Protein AF-A0A935HAT7-F1 (afdb_monomer)

Structure (mmCIF, N/CA/C/O backbone):
data_AF-A0A935HAT7-F1
#
_entry.id   AF-A0A935HAT7-F1
#
loop_
_atom_site.group_PDB
_atom_site.id
_atom_site.type_symbol
_atom_site.label_atom_id
_atom_site.label_alt_id
_atom_site.label_comp_id
_atom_site.label_asym_id
_atom_site.label_entity_id
_atom_site.label_seq_id
_atom_site.pdbx_PDB_ins_code
_atom_site.Cartn_x
_atom_site.Cartn_y
_atom_site.Cartn_z
_atom_site.occupancy
_atom_site.B_iso_or_equiv
_atom_site.auth_seq_id
_atom_site.auth_comp_id
_atom_site.auth_asym_id
_atom_site.auth_atom_id
_atom_site.pdbx_PDB_model_num
ATOM 1 N N . MET A 1 1 ? 33.613 -23.030 -21.919 1.00 44.66 1 MET A N 1
ATOM 2 C CA . MET A 1 1 ? 32.331 -23.469 -21.336 1.00 44.66 1 MET A CA 1
ATOM 3 C C . MET A 1 1 ? 31.546 -22.217 -21.016 1.00 44.66 1 MET A C 1
ATOM 5 O O . MET A 1 1 ? 32.115 -21.339 -20.383 1.00 44.66 1 MET A O 1
ATOM 9 N N . ILE A 1 2 ? 30.327 -22.104 -21.542 1.00 52.00 2 ILE A N 1
ATOM 10 C CA . ILE A 1 2 ? 29.382 -21.047 -21.173 1.00 52.00 2 ILE A CA 1
ATOM 11 C C . ILE A 1 2 ? 28.591 -21.636 -20.015 1.00 52.00 2 ILE A C 1
ATOM 13 O O . ILE A 1 2 ? 27.792 -22.542 -20.232 1.00 52.00 2 ILE A O 1
ATOM 17 N N . ASN A 1 3 ? 28.900 -21.207 -18.798 1.00 61.84 3 ASN A N 1
ATOM 18 C CA . ASN A 1 3 ? 28.141 -21.607 -17.624 1.00 61.84 3 ASN A CA 1
ATOM 19 C C . ASN A 1 3 ? 27.370 -20.375 -17.167 1.00 61.84 3 ASN A C 1
ATOM 21 O O . ASN A 1 3 ? 27.975 -19.427 -16.666 1.00 61.84 3 ASN A O 1
ATOM 25 N N . ASP A 1 4 ? 26.057 -20.391 -17.371 1.00 74.31 4 ASP A N 1
ATOM 26 C CA . ASP A 1 4 ? 25.161 -19.451 -16.713 1.00 74.31 4 ASP A CA 1
ATOM 27 C C . ASP A 1 4 ? 24.874 -19.983 -15.309 1.00 74.31 4 ASP A C 1
ATOM 29 O O . ASP A 1 4 ? 24.503 -21.147 -15.133 1.00 74.31 4 ASP A O 1
ATOM 33 N N . TYR A 1 5 ? 25.075 -19.147 -14.296 1.00 80.19 5 TYR A N 1
ATOM 34 C CA . TYR A 1 5 ? 24.759 -19.496 -12.914 1.00 80.19 5 TYR A CA 1
ATOM 35 C C . TYR A 1 5 ? 24.261 -18.278 -12.140 1.00 80.19 5 TYR A C 1
ATOM 37 O O . TYR A 1 5 ? 24.497 -17.127 -12.518 1.00 80.19 5 TYR A O 1
ATOM 45 N N . PHE A 1 6 ? 23.566 -18.537 -11.033 1.00 83.88 6 PHE A N 1
ATOM 46 C CA . PHE A 1 6 ? 23.227 -17.496 -10.072 1.00 83.88 6 PHE A CA 1
ATOM 47 C C . PHE A 1 6 ? 24.356 -17.350 -9.058 1.00 83.88 6 PHE A C 1
ATOM 49 O O . PHE A 1 6 ? 24.659 -18.287 -8.324 1.00 83.88 6 PHE A O 1
ATOM 56 N N . GLU A 1 7 ? 24.968 -16.172 -9.011 1.00 81.56 7 GLU A N 1
ATOM 57 C CA . GLU A 1 7 ? 25.999 -15.837 -8.021 1.00 81.56 7 GLU A CA 1
ATOM 58 C C . GLU A 1 7 ? 25.390 -15.583 -6.636 1.00 81.56 7 GLU A C 1
ATOM 60 O O . GLU A 1 7 ? 26.028 -15.805 -5.609 1.00 81.56 7 GLU A O 1
ATOM 65 N N . GLY A 1 8 ? 24.122 -15.175 -6.597 1.00 80.56 8 GLY A N 1
ATOM 66 C CA . GLY A 1 8 ? 23.388 -15.001 -5.355 1.00 80.56 8 GLY A CA 1
ATOM 67 C C . GLY A 1 8 ? 21.891 -14.862 -5.579 1.00 80.56 8 GLY A C 1
ATOM 68 O O . GLY A 1 8 ? 21.442 -14.284 -6.574 1.00 80.56 8 GLY A O 1
ATOM 69 N N . LEU A 1 9 ? 21.132 -15.374 -4.612 1.00 81.25 9 LEU A N 1
ATOM 70 C CA . LEU A 1 9 ? 19.710 -15.107 -4.455 1.00 81.25 9 LEU A CA 1
ATOM 71 C C . LEU A 1 9 ? 19.547 -14.038 -3.377 1.00 81.25 9 LEU A C 1
ATOM 73 O O . LEU A 1 9 ? 20.056 -14.164 -2.265 1.00 81.25 9 LEU A O 1
ATOM 77 N N . GLY A 1 10 ? 18.877 -12.957 -3.745 1.00 76.94 10 GLY A N 1
ATOM 78 C CA . GLY A 1 10 ? 18.451 -11.910 -2.838 1.00 76.94 10 GLY A CA 1
ATOM 79 C C . GLY A 1 10 ? 17.077 -12.223 -2.263 1.00 76.94 10 GLY A C 1
ATOM 80 O O . GLY A 1 10 ? 16.710 -13.373 -2.024 1.00 76.94 10 GLY A O 1
ATOM 81 N N . ARG A 1 11 ? 16.289 -11.169 -2.047 1.00 75.06 11 ARG A N 1
ATOM 82 C CA . ARG A 1 11 ? 14.930 -11.317 -1.532 1.00 75.06 11 ARG A CA 1
ATOM 83 C C . ARG A 1 11 ? 14.086 -12.187 -2.461 1.00 75.06 11 ARG A C 1
ATOM 85 O O . ARG A 1 11 ? 14.192 -12.055 -3.678 1.00 75.06 11 ARG A O 1
ATOM 92 N N . ALA A 1 12 ? 13.226 -13.005 -1.867 1.00 79.19 12 ALA A N 1
ATOM 93 C CA . ALA A 1 12 ? 12.232 -13.802 -2.563 1.00 79.19 12 ALA A CA 1
ATOM 94 C C . ALA A 1 12 ? 10.823 -13.507 -2.035 1.00 79.19 12 ALA A C 1
ATOM 96 O O . ALA A 1 12 ? 10.661 -13.021 -0.915 1.00 79.19 12 ALA A O 1
ATOM 97 N N . GLY A 1 13 ? 9.816 -13.803 -2.847 1.00 75.62 13 GLY A N 1
ATOM 98 C CA . GLY A 1 13 ? 8.411 -13.824 -2.468 1.00 75.62 13 GLY A CA 1
ATOM 99 C C . GLY A 1 13 ? 7.722 -15.018 -3.115 1.00 75.62 13 GLY A C 1
ATOM 100 O O . GLY A 1 13 ? 8.120 -15.460 -4.195 1.00 75.62 13 GLY A O 1
ATOM 101 N N . THR A 1 14 ? 6.686 -15.531 -2.460 1.00 75.50 14 THR A N 1
ATOM 102 C CA . THR A 1 14 ? 5.913 -16.683 -2.930 1.00 75.50 14 THR A CA 1
ATOM 103 C C . THR A 1 14 ? 4.471 -16.294 -3.248 1.00 75.50 14 THR A C 1
ATOM 105 O O . THR A 1 14 ? 3.876 -15.454 -2.578 1.00 75.50 14 THR A O 1
ATOM 108 N N . SER A 1 15 ? 3.893 -16.858 -4.307 1.00 73.38 15 SER A N 1
ATOM 109 C CA . SER A 1 15 ? 2.467 -16.695 -4.608 1.00 73.38 15 SER A CA 1
ATOM 110 C C . SER A 1 15 ? 1.628 -17.706 -3.824 1.00 73.38 15 SER A C 1
ATOM 112 O O . SER A 1 15 ? 2.131 -18.737 -3.376 1.00 73.38 15 SER A O 1
ATOM 114 N N . LYS A 1 16 ? 0.309 -17.474 -3.722 1.00 66.31 16 LYS A N 1
ATOM 115 C CA . LYS A 1 16 ? -0.638 -18.452 -3.142 1.00 66.31 16 LYS A CA 1
ATOM 116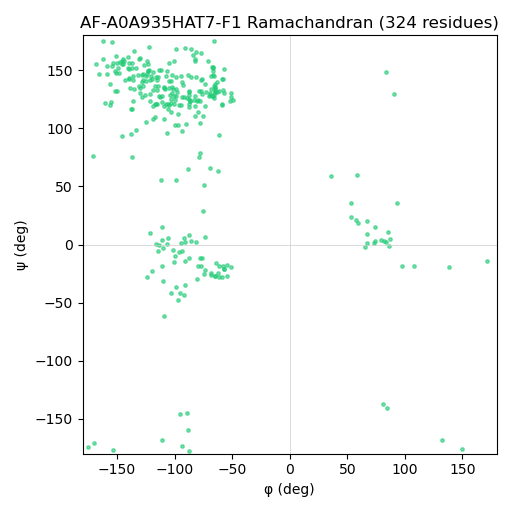 C C . LYS A 1 16 ? -0.624 -19.810 -3.869 1.00 66.31 16 LYS A C 1
ATOM 118 O O . LYS A 1 16 ? -1.112 -20.792 -3.323 1.00 66.31 16 LYS A O 1
ATOM 123 N N . ARG A 1 17 ? -0.100 -19.866 -5.101 1.00 68.88 17 ARG A N 1
ATOM 124 C CA . ARG A 1 17 ? 0.045 -21.092 -5.905 1.00 68.88 17 ARG A CA 1
ATOM 125 C C . ARG A 1 17 ? 1.421 -21.748 -5.761 1.00 68.88 17 ARG A C 1
ATOM 127 O O . ARG A 1 17 ? 1.663 -22.769 -6.392 1.00 68.88 17 ARG A O 1
ATOM 134 N N . GLY A 1 18 ? 2.303 -21.178 -4.941 1.00 74.12 18 GLY A N 1
ATOM 135 C CA . GLY A 1 18 ? 3.653 -21.687 -4.721 1.00 74.12 18 GLY A CA 1
ATOM 136 C C . GLY A 1 18 ? 4.685 -21.204 -5.739 1.00 74.12 18 GLY A C 1
ATOM 137 O O . GLY A 1 18 ? 5.795 -21.726 -5.735 1.00 74.12 18 GLY A O 1
ATOM 138 N N . GLU A 1 19 ? 4.367 -20.219 -6.591 1.00 81.25 19 GLU A N 1
ATOM 139 C CA . GLU A 1 19 ? 5.368 -19.609 -7.476 1.00 81.25 19 GLU A CA 1
ATOM 140 C C . GLU A 1 19 ? 6.364 -18.799 -6.649 1.00 81.25 19 GLU A C 1
ATOM 142 O O . GLU A 1 19 ? 5.960 -17.968 -5.842 1.00 81.25 19 GLU A O 1
ATOM 147 N N . VAL A 1 20 ? 7.657 -19.004 -6.872 1.00 84.81 20 VAL A N 1
ATOM 148 C CA . VAL A 1 20 ? 8.747 -18.320 -6.181 1.00 84.81 20 VAL A CA 1
ATOM 149 C C . VAL A 1 20 ? 9.352 -17.314 -7.143 1.00 84.81 20 VAL A C 1
ATOM 151 O O . VAL A 1 20 ? 9.862 -17.696 -8.198 1.00 84.81 20 VAL A O 1
ATOM 154 N N . PHE A 1 21 ? 9.327 -16.045 -6.747 1.00 86.56 21 PHE A N 1
ATOM 155 C CA . PHE A 1 21 ? 9.997 -14.950 -7.433 1.00 86.56 21 PHE A CA 1
ATOM 156 C C . PHE A 1 21 ? 11.149 -14.467 -6.567 1.00 86.56 21 PHE A C 1
ATOM 158 O O . PHE A 1 21 ? 10.927 -14.153 -5.399 1.00 86.56 21 PHE A O 1
ATOM 165 N N . ALA A 1 22 ? 12.360 -14.373 -7.107 1.00 87.56 22 ALA A N 1
ATOM 166 C CA . ALA A 1 22 ? 13.501 -13.859 -6.357 1.00 87.56 22 ALA A CA 1
ATOM 167 C C . ALA A 1 22 ? 14.342 -12.889 -7.176 1.00 87.56 22 ALA A C 1
ATOM 169 O O . ALA A 1 22 ? 14.526 -13.062 -8.381 1.00 87.56 22 ALA A O 1
ATOM 170 N N . ILE A 1 23 ? 14.892 -11.882 -6.499 1.00 87.56 23 ILE A N 1
ATOM 171 C CA . ILE A 1 23 ? 15.986 -11.097 -7.058 1.00 87.56 23 ILE A CA 1
ATOM 172 C C . ILE A 1 23 ? 17.193 -12.022 -7.150 1.00 87.56 23 ILE A C 1
ATOM 174 O O . ILE A 1 23 ? 17.584 -12.613 -6.147 1.00 87.56 23 ILE A O 1
ATOM 178 N N . ALA A 1 24 ? 17.815 -12.112 -8.317 1.00 87.06 24 ALA A N 1
ATOM 179 C CA . ALA A 1 24 ? 19.032 -12.888 -8.491 1.00 87.06 24 ALA A CA 1
ATOM 180 C C . ALA A 1 24 ? 20.058 -12.147 -9.348 1.00 87.06 24 ALA A C 1
ATOM 182 O O . ALA A 1 24 ? 19.709 -11.332 -10.211 1.00 87.06 24 ALA A O 1
ATOM 183 N N . TYR A 1 25 ? 21.328 -12.451 -9.091 1.00 85.31 25 TYR A N 1
ATOM 184 C CA . TYR A 1 25 ? 22.462 -12.027 -9.906 1.00 85.31 25 TYR A CA 1
ATOM 185 C C . TYR A 1 25 ? 22.807 -13.171 -10.849 1.00 85.31 25 TYR A C 1
ATOM 187 O O . TYR A 1 25 ? 23.375 -14.176 -10.424 1.00 85.31 25 TYR A O 1
ATOM 195 N N . ALA A 1 26 ? 22.401 -13.042 -12.108 1.00 81.94 26 ALA A N 1
ATOM 196 C CA . ALA A 1 26 ? 22.748 -13.993 -13.149 1.00 81.94 26 ALA A CA 1
ATOM 197 C C . ALA A 1 26 ? 24.097 -13.594 -13.747 1.00 81.94 26 ALA A C 1
ATOM 199 O O . ALA A 1 26 ? 24.269 -12.463 -14.214 1.00 81.94 26 ALA A O 1
ATOM 200 N N . VAL A 1 27 ? 25.047 -14.520 -13.716 1.00 7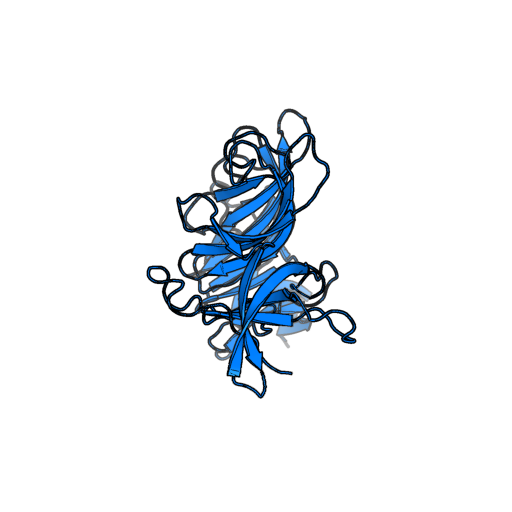2.56 27 VAL A N 1
ATOM 201 C CA . VAL A 1 27 ? 26.363 -14.352 -14.322 1.00 72.56 27 VAL A CA 1
ATOM 202 C C . VAL A 1 27 ? 26.398 -15.165 -15.601 1.00 72.56 27 VAL A C 1
ATOM 204 O O . VAL A 1 27 ? 26.252 -16.385 -15.565 1.00 72.56 27 VAL A O 1
ATOM 207 N N . THR A 1 28 ? 26.625 -14.480 -16.719 1.00 76.00 28 THR A N 1
ATOM 208 C CA . THR A 1 28 ? 26.877 -15.116 -18.010 1.00 76.00 28 THR A CA 1
ATOM 209 C C . THR A 1 28 ? 28.362 -15.045 -18.312 1.00 76.00 28 THR A C 1
ATOM 211 O O . THR A 1 28 ? 28.930 -13.964 -18.513 1.00 76.00 28 THR A O 1
ATOM 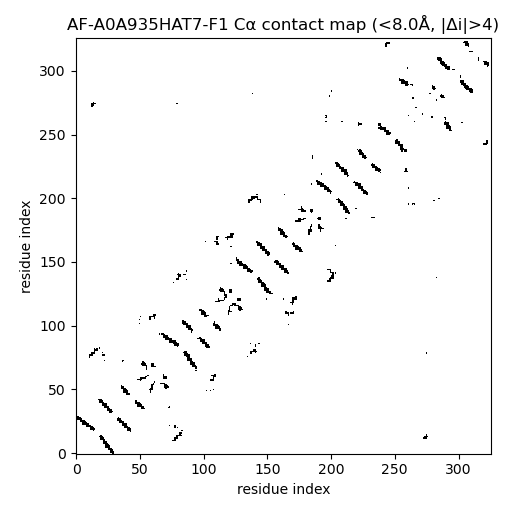214 N N . GLN A 1 29 ? 28.999 -16.214 -18.349 1.00 64.38 29 GLN A N 1
ATOM 215 C CA . GLN A 1 29 ? 30.404 -16.347 -18.706 1.00 64.38 29 GLN A CA 1
ATOM 216 C C . GLN A 1 29 ? 30.543 -16.642 -20.205 1.00 64.38 29 GLN A C 1
ATOM 218 O O . GLN A 1 29 ? 30.448 -17.782 -20.656 1.00 64.38 29 GLN A O 1
ATOM 223 N N . THR A 1 30 ? 30.804 -15.594 -20.983 1.00 59.25 30 THR A N 1
ATOM 224 C CA . THR A 1 30 ? 31.389 -15.697 -22.336 1.00 59.25 30 THR A CA 1
ATOM 225 C C . THR A 1 30 ? 32.822 -15.114 -22.256 1.00 59.25 30 THR A C 1
ATOM 227 O O . THR A 1 30 ? 33.304 -14.991 -21.128 1.00 59.25 30 THR A O 1
ATOM 230 N N . PRO A 1 31 ? 33.602 -14.814 -23.324 1.00 70.06 31 PRO A N 1
ATOM 231 C CA . PRO A 1 31 ? 34.986 -14.316 -23.163 1.00 70.06 31 PRO A CA 1
ATOM 232 C C . PRO A 1 31 ? 35.135 -13.118 -22.202 1.00 70.06 31 PRO A C 1
ATOM 234 O O . PRO A 1 31 ? 36.223 -12.871 -21.690 1.00 70.06 31 PRO A O 1
ATOM 237 N N . THR A 1 32 ? 34.036 -12.409 -21.934 1.00 71.81 32 THR A N 1
ATOM 238 C CA . THR A 1 32 ? 33.848 -11.454 -20.841 1.00 71.81 32 THR A CA 1
ATOM 239 C C . THR A 1 32 ? 32.752 -11.928 -19.872 1.00 71.81 32 THR A C 1
ATOM 241 O O . THR A 1 32 ? 31.740 -12.508 -20.275 1.00 71.81 32 THR A O 1
ATOM 244 N N . ILE A 1 33 ? 32.942 -11.661 -18.575 1.00 70.88 33 ILE A N 1
ATOM 245 C CA . ILE A 1 33 ? 31.931 -11.904 -17.536 1.00 70.88 33 ILE A CA 1
ATOM 246 C C . ILE A 1 33 ? 30.922 -10.757 -17.574 1.00 70.88 33 ILE A C 1
ATOM 248 O O . ILE A 1 33 ? 31.306 -9.596 -17.441 1.00 70.88 33 ILE A O 1
ATOM 252 N N . THR A 1 34 ? 29.639 -11.080 -17.736 1.00 78.19 34 THR A N 1
ATOM 253 C CA . THR A 1 34 ? 28.550 -10.108 -17.586 1.00 78.19 34 THR A CA 1
ATOM 254 C C . THR A 1 34 ? 27.660 -10.532 -16.428 1.00 78.19 34 THR A C 1
ATOM 256 O O . THR A 1 34 ? 27.077 -11.613 -16.469 1.00 78.19 34 THR A O 1
ATOM 259 N N . THR A 1 35 ? 27.527 -9.673 -15.418 1.00 79.31 35 THR A N 1
ATOM 260 C CA . THR A 1 35 ? 26.578 -9.870 -14.316 1.00 79.31 35 THR A CA 1
ATOM 261 C C . THR A 1 35 ? 25.349 -9.013 -14.573 1.00 79.31 35 THR A C 1
ATOM 263 O O . THR A 1 35 ? 25.449 -7.791 -14.682 1.00 79.31 35 THR A O 1
ATOM 266 N N . ARG A 1 36 ? 24.179 -9.643 -14.670 1.00 82.88 36 ARG A N 1
ATOM 267 C CA . ARG A 1 36 ? 22.893 -8.948 -14.753 1.00 82.88 36 ARG A CA 1
ATOM 268 C C . ARG A 1 36 ? 22.067 -9.255 -13.523 1.00 82.88 36 ARG A C 1
ATOM 270 O O . ARG A 1 36 ? 21.970 -10.400 -13.086 1.00 82.88 36 ARG A O 1
ATOM 277 N N . ARG A 1 37 ? 21.437 -8.223 -12.975 1.00 90.06 37 ARG A N 1
ATOM 278 C CA . ARG A 1 37 ? 20.488 -8.388 -11.883 1.00 90.06 37 ARG A CA 1
ATOM 279 C C . ARG A 1 37 ? 19.094 -8.496 -12.474 1.00 90.06 37 ARG A C 1
ATOM 281 O O . ARG A 1 37 ? 18.757 -7.751 -13.388 1.00 90.06 37 ARG A O 1
ATOM 288 N N . GLY A 1 38 ? 18.269 -9.379 -11.940 1.00 91.56 38 GLY A N 1
ATOM 289 C CA . GLY A 1 38 ? 16.888 -9.506 -12.386 1.00 91.56 38 GLY A CA 1
ATOM 290 C C . GLY A 1 38 ? 15.981 -10.075 -11.315 1.00 91.56 38 GLY A C 1
ATOM 291 O O . GLY A 1 38 ? 16.453 -10.489 -10.256 1.00 91.56 38 GLY A O 1
ATOM 292 N N . ILE A 1 39 ? 14.687 -10.103 -11.612 1.00 91.75 39 ILE A N 1
ATOM 293 C CA . ILE A 1 39 ? 13.699 -10.873 -10.857 1.00 91.75 39 ILE A CA 1
ATOM 294 C C . ILE A 1 39 ? 13.375 -12.116 -11.679 1.00 91.75 39 ILE A C 1
ATOM 296 O O . ILE A 1 39 ? 13.023 -12.012 -12.856 1.00 91.75 39 ILE A O 1
ATOM 300 N N . TRP A 1 40 ? 13.524 -13.279 -11.053 1.00 91.94 40 TRP A N 1
ATOM 301 C CA . TRP A 1 40 ? 13.424 -14.591 -11.683 1.00 91.94 40 TRP A CA 1
ATOM 302 C C . TRP A 1 40 ? 12.328 -15.425 -11.036 1.00 91.94 40 TRP A C 1
ATOM 304 O O . TRP A 1 40 ? 12.147 -15.358 -9.821 1.00 91.94 40 TRP A O 1
ATOM 314 N N . GLN A 1 41 ? 11.638 -16.231 -11.839 1.00 90.88 41 GLN A N 1
ATOM 315 C CA . GLN A 1 41 ? 10.651 -17.217 -11.402 1.00 90.88 41 GLN A CA 1
ATOM 316 C C . GLN A 1 41 ? 11.254 -18.631 -11.435 1.00 90.88 41 GLN A C 1
ATOM 318 O O . GLN A 1 41 ? 11.897 -18.991 -12.421 1.00 90.88 41 GLN A O 1
ATOM 323 N N . PHE A 1 42 ? 11.024 -19.440 -10.390 1.00 86.00 42 PHE A N 1
ATOM 324 C CA . PHE A 1 42 ? 11.713 -20.733 -10.189 1.00 86.00 42 PHE A CA 1
ATOM 325 C C . PHE A 1 42 ? 10.824 -21.994 -10.232 1.00 86.00 42 PHE A C 1
ATOM 327 O O . PHE A 1 42 ? 11.333 -23.094 -10.036 1.00 86.00 42 PHE A O 1
ATOM 334 N N . CYS A 1 43 ? 9.512 -21.879 -10.459 1.00 74.00 43 CYS A N 1
ATOM 335 C CA . CYS A 1 43 ? 8.574 -22.974 -10.144 1.00 74.00 43 CYS A CA 1
ATOM 336 C C . CYS A 1 43 ? 8.102 -23.833 -11.324 1.00 74.00 43 CYS A C 1
ATOM 338 O O . CYS A 1 43 ? 7.424 -24.830 -11.095 1.00 74.00 43 CYS A O 1
ATOM 340 N N . GLU A 1 44 ? 8.478 -23.500 -12.560 1.00 67.94 44 GLU A N 1
ATOM 341 C CA . GLU A 1 44 ? 8.040 -24.222 -13.764 1.00 67.94 44 GLU A CA 1
ATOM 342 C C . GLU A 1 44 ? 9.210 -24.428 -14.741 1.00 67.94 44 GLU A C 1
ATOM 344 O O . GLU A 1 44 ? 9.336 -23.757 -15.763 1.00 67.94 44 GLU A O 1
ATOM 349 N N . GLY A 1 45 ? 10.101 -25.370 -14.417 1.00 79.69 45 GLY A N 1
ATOM 350 C CA . GLY A 1 45 ? 11.238 -25.723 -15.272 1.00 79.69 45 GLY A CA 1
ATOM 351 C C . GLY A 1 45 ? 12.451 -24.810 -15.083 1.00 79.69 45 GLY A C 1
ATOM 352 O O . GLY A 1 45 ? 12.817 -24.476 -13.957 1.00 79.69 45 GLY A O 1
ATOM 353 N N . ALA A 1 46 ? 13.129 -24.468 -16.182 1.00 85.00 46 ALA A N 1
ATOM 354 C CA . ALA A 1 46 ? 14.302 -23.599 -16.121 1.00 85.00 46 ALA A CA 1
ATOM 355 C C . ALA A 1 46 ? 13.910 -22.200 -15.600 1.00 85.00 46 ALA A C 1
ATOM 357 O O . ALA A 1 46 ? 12.870 -21.689 -16.023 1.00 85.00 46 ALA A O 1
ATOM 358 N N . PRO A 1 47 ? 14.727 -21.563 -14.736 1.00 88.19 47 PRO A N 1
ATOM 359 C CA . PRO A 1 47 ? 14.452 -20.228 -14.214 1.00 88.19 47 PRO A CA 1
ATOM 360 C C . PRO A 1 47 ? 14.128 -19.221 -15.323 1.00 88.19 47 PRO A C 1
ATOM 362 O O . PRO A 1 47 ? 14.893 -19.071 -16.275 1.00 88.19 47 PRO A O 1
ATOM 365 N N . GLN A 1 48 ? 12.996 -18.529 -15.194 1.00 89.88 48 GLN A N 1
ATOM 366 C CA . GLN A 1 48 ? 12.519 -17.557 -16.183 1.00 89.88 48 GLN A CA 1
ATOM 367 C C . GLN A 1 48 ? 12.764 -16.134 -15.684 1.00 89.88 48 GLN A C 1
ATOM 369 O O . GLN A 1 48 ? 12.371 -15.794 -14.566 1.00 89.88 48 GLN A O 1
ATOM 374 N N . VAL A 1 49 ? 13.399 -15.296 -16.504 1.00 91.62 49 VAL A N 1
ATOM 375 C CA . VAL A 1 49 ? 13.583 -13.873 -16.196 1.00 91.62 49 VAL A CA 1
ATOM 376 C C . VAL A 1 49 ? 12.278 -13.119 -16.431 1.00 91.62 49 VAL A C 1
ATOM 378 O O . VAL A 1 49 ? 11.680 -13.223 -17.497 1.00 91.62 49 VAL A O 1
ATOM 381 N N . GLN A 1 50 ? 11.855 -12.343 -15.437 1.00 93.31 50 GLN A N 1
ATOM 382 C CA . GLN A 1 50 ? 10.641 -11.522 -15.498 1.00 93.31 50 GLN A CA 1
ATOM 383 C C . GLN A 1 50 ? 10.967 -10.025 -15.559 1.00 93.31 50 GLN A C 1
ATOM 385 O O . GLN A 1 50 ? 10.251 -9.240 -16.177 1.00 93.31 50 GLN A O 1
ATOM 390 N N . VAL A 1 51 ? 12.079 -9.625 -14.937 1.00 94.56 51 VAL A N 1
ATOM 391 C CA . VAL A 1 51 ? 12.572 -8.240 -14.905 1.00 94.56 51 VAL A CA 1
ATOM 392 C C . VAL A 1 51 ? 14.088 -8.258 -14.981 1.00 94.56 51 VAL A C 1
ATOM 394 O O . VAL A 1 51 ? 14.709 -9.114 -14.348 1.00 94.56 51 VAL A O 1
ATOM 397 N N . LEU A 1 52 ? 14.694 -7.320 -15.708 1.00 94.06 52 LEU A N 1
ATOM 398 C CA . LEU A 1 52 ? 16.139 -7.290 -15.918 1.00 94.06 52 LEU A CA 1
ATOM 399 C C . LEU A 1 52 ? 16.700 -5.867 -15.830 1.00 94.06 52 LEU A C 1
ATOM 401 O O . LEU A 1 52 ? 16.150 -4.919 -16.386 1.00 94.06 52 LEU A O 1
ATOM 405 N N . SER A 1 53 ? 17.814 -5.716 -15.115 1.00 92.94 53 SER A N 1
ATOM 406 C CA . SER A 1 53 ? 18.563 -4.462 -15.055 1.00 92.94 53 SER A CA 1
ATOM 407 C C . SER A 1 53 ? 19.188 -4.129 -16.408 1.00 92.94 53 SER A C 1
ATOM 409 O O . SER A 1 53 ? 19.619 -5.041 -17.116 1.00 92.94 53 SER A O 1
ATOM 411 N N . ALA A 1 54 ? 19.330 -2.838 -16.711 1.00 91.94 54 ALA A N 1
ATOM 412 C CA . ALA A 1 54 ? 19.902 -2.328 -17.960 1.00 91.94 54 ALA A CA 1
ATOM 413 C C . ALA A 1 54 ? 19.160 -2.782 -19.239 1.00 91.94 54 ALA A C 1
ATOM 415 O O . ALA A 1 54 ? 19.719 -2.710 -20.333 1.00 91.94 54 ALA A O 1
ATOM 416 N N . ASP A 1 55 ? 17.914 -3.241 -19.108 1.00 92.00 55 ASP A N 1
ATOM 417 C CA . ASP A 1 55 ? 17.030 -3.581 -20.223 1.00 92.00 55 ASP A CA 1
ATOM 418 C C . ASP A 1 55 ? 15.989 -2.469 -20.425 1.00 92.00 55 ASP A C 1
ATOM 420 O O . ASP A 1 55 ? 15.499 -1.898 -19.449 1.00 92.00 55 ASP A O 1
ATOM 424 N N . THR A 1 56 ? 15.673 -2.153 -21.682 1.00 87.62 56 THR A N 1
ATOM 425 C CA . THR A 1 56 ? 14.699 -1.121 -22.086 1.00 87.62 56 THR A CA 1
ATOM 426 C C . THR A 1 56 ? 13.422 -1.709 -22.706 1.00 87.62 56 THR A C 1
ATOM 428 O O . THR A 1 56 ? 12.520 -0.962 -23.081 1.00 87.62 56 THR A O 1
ATOM 431 N N . GLY A 1 57 ? 13.344 -3.037 -22.866 1.00 87.94 57 GLY A N 1
ATOM 432 C CA . GLY A 1 57 ? 12.235 -3.743 -23.506 1.00 87.94 57 GLY A CA 1
ATOM 433 C C . GLY A 1 57 ? 11.201 -4.260 -22.506 1.00 87.94 57 GLY A C 1
ATOM 434 O O . GLY A 1 57 ? 10.959 -3.660 -21.463 1.00 87.94 57 GLY A O 1
ATOM 435 N N . ASN A 1 58 ? 10.599 -5.415 -22.804 1.00 89.69 58 ASN A N 1
ATOM 436 C CA . ASN A 1 58 ? 9.583 -6.042 -21.944 1.00 89.69 58 ASN A CA 1
ATOM 437 C C . ASN A 1 58 ? 10.094 -6.353 -20.524 1.00 89.69 58 ASN A C 1
ATOM 439 O O . ASN A 1 58 ? 9.315 -6.349 -19.575 1.00 89.69 58 ASN A O 1
ATOM 443 N N . LEU A 1 59 ? 11.402 -6.587 -20.375 1.00 93.44 59 LEU A N 1
ATOM 444 C CA . LEU A 1 59 ? 12.051 -6.834 -19.084 1.00 93.44 59 LEU A CA 1
ATOM 445 C C . LEU A 1 59 ? 12.493 -5.540 -18.381 1.00 93.44 59 LEU A C 1
ATOM 447 O O . LEU A 1 59 ? 12.845 -5.577 -17.200 1.00 93.44 59 LEU A O 1
ATOM 451 N N . GLY A 1 60 ? 12.469 -4.418 -19.100 1.00 93.56 60 GLY A N 1
ATOM 452 C CA . GLY A 1 60 ? 12.775 -3.082 -18.616 1.00 93.56 60 GLY A CA 1
ATOM 453 C C . GLY A 1 60 ? 11.567 -2.361 -18.013 1.00 93.56 60 GLY A C 1
ATOM 454 O O . GLY A 1 60 ? 10.475 -2.931 -17.907 1.00 93.56 60 GLY A O 1
ATOM 455 N N . PRO A 1 61 ? 11.746 -1.106 -17.578 1.00 92.88 61 PRO A N 1
ATOM 456 C CA . PRO A 1 61 ? 10.674 -0.283 -17.035 1.00 92.88 61 PRO A CA 1
ATOM 457 C C . PRO A 1 61 ? 9.742 0.202 -18.152 1.00 92.88 61 PRO A C 1
ATOM 459 O O . PRO A 1 61 ? 10.140 0.967 -19.025 1.00 92.88 61 PRO A O 1
ATOM 462 N N . GLY A 1 62 ? 8.462 -0.165 -18.086 1.00 91.94 62 GLY A N 1
ATOM 463 C CA . GLY A 1 62 ? 7.414 0.308 -18.997 1.00 91.94 62 GLY A CA 1
ATOM 464 C C . GLY A 1 62 ? 6.979 1.751 -18.719 1.00 91.94 62 GLY A C 1
ATOM 465 O O . GLY A 1 62 ? 5.791 2.019 -18.540 1.00 91.94 62 GLY A O 1
ATOM 466 N N . ILE A 1 63 ? 7.928 2.687 -18.623 1.00 90.81 63 ILE A N 1
ATOM 467 C CA . ILE A 1 63 ? 7.655 4.105 -18.366 1.00 90.81 63 ILE A CA 1
ATOM 468 C C . ILE A 1 63 ? 7.209 4.777 -19.666 1.00 90.81 63 ILE A C 1
ATOM 470 O O . ILE A 1 63 ? 7.979 4.945 -20.612 1.00 90.81 63 ILE A O 1
ATOM 474 N N . SER A 1 64 ? 5.947 5.208 -19.695 1.00 87.44 64 SER A N 1
ATOM 475 C CA . SER A 1 64 ? 5.388 5.935 -20.836 1.00 87.44 64 SER A CA 1
ATOM 476 C C . SER A 1 64 ? 6.202 7.194 -21.146 1.00 87.44 64 SER A C 1
ATOM 478 O O . SER A 1 64 ? 6.476 8.004 -20.262 1.00 87.44 64 SER A O 1
ATOM 480 N N . GLY A 1 65 ? 6.561 7.371 -22.418 1.00 85.88 65 GLY A N 1
ATOM 481 C CA . GLY A 1 65 ? 7.333 8.522 -22.889 1.00 85.88 65 GLY A CA 1
ATOM 482 C C . GLY A 1 65 ? 8.851 8.406 -22.714 1.00 85.88 65 GLY A C 1
ATOM 483 O O . GLY A 1 65 ? 9.550 9.338 -23.103 1.00 85.88 65 GLY A O 1
ATOM 484 N N . SER A 1 66 ? 9.377 7.288 -22.195 1.00 88.56 66 SER A N 1
ATOM 485 C CA . SER A 1 66 ? 10.824 7.036 -22.157 1.00 88.56 66 SER A CA 1
ATOM 486 C C . SER A 1 66 ? 11.182 5.628 -22.629 1.00 88.56 66 SER A C 1
ATOM 488 O O . SER A 1 66 ? 11.151 4.672 -21.861 1.00 88.56 66 SER A O 1
ATOM 490 N N . ALA A 1 67 ? 11.595 5.508 -23.892 1.00 89.94 67 ALA A N 1
ATOM 491 C CA . ALA A 1 67 ? 12.101 4.248 -24.448 1.00 89.94 67 ALA A CA 1
ATOM 492 C C . ALA A 1 67 ? 13.537 3.911 -23.994 1.00 89.94 67 ALA A C 1
ATOM 494 O O . ALA A 1 67 ? 14.018 2.811 -24.242 1.00 89.94 67 ALA A O 1
ATOM 495 N N . SER A 1 68 ? 14.242 4.859 -23.367 1.00 94.06 68 SER A N 1
ATOM 496 C CA . SER A 1 68 ? 15.604 4.667 -22.852 1.00 94.06 68 SER A CA 1
ATOM 497 C C . SER A 1 68 ? 15.647 4.253 -21.386 1.00 94.06 68 SER A C 1
ATOM 499 O O . SER A 1 68 ? 16.738 4.028 -20.865 1.00 94.06 68 SER A O 1
ATOM 501 N N . ALA A 1 69 ? 14.499 4.217 -20.705 1.00 95.25 69 ALA A N 1
ATOM 502 C CA . ALA A 1 69 ? 14.456 3.945 -19.280 1.00 95.25 69 ALA A CA 1
ATOM 503 C C . ALA A 1 69 ? 14.945 2.523 -18.992 1.00 95.25 69 ALA A C 1
ATOM 505 O O . ALA A 1 69 ? 14.545 1.575 -19.664 1.00 95.25 69 ALA A O 1
ATOM 506 N N . VAL A 1 70 ? 15.789 2.383 -17.971 1.00 96.25 70 VAL A N 1
ATOM 507 C CA . VAL A 1 70 ? 16.316 1.090 -17.516 1.00 96.25 70 VAL A CA 1
ATOM 508 C C . VAL A 1 70 ? 16.229 0.969 -16.003 1.00 96.25 70 VAL A C 1
ATOM 510 O O . VAL A 1 70 ? 16.294 1.968 -15.290 1.00 96.25 70 VAL A O 1
ATOM 513 N N . PHE A 1 71 ? 16.115 -0.259 -15.500 1.00 96.06 71 PHE A N 1
ATOM 514 C CA . PHE A 1 71 ? 16.330 -0.538 -14.081 1.00 96.06 71 PHE A CA 1
ATOM 515 C C . PHE A 1 71 ? 17.829 -0.605 -13.776 1.00 96.06 71 PHE A C 1
ATOM 517 O O . PHE A 1 71 ? 18.560 -1.334 -14.444 1.00 96.06 71 PHE A O 1
ATOM 524 N N . ASP A 1 72 ? 18.273 0.082 -12.727 1.00 92.50 72 ASP A N 1
ATOM 525 C CA . ASP A 1 72 ? 19.655 -0.001 -12.239 1.00 92.50 72 ASP A CA 1
ATOM 526 C C . ASP A 1 72 ? 19.753 -1.028 -11.102 1.00 92.50 72 ASP A C 1
ATOM 528 O O . ASP A 1 72 ? 20.682 -1.833 -11.022 1.00 92.50 72 ASP A O 1
ATOM 532 N N . THR A 1 73 ? 18.769 -1.014 -10.200 1.00 90.12 73 THR A N 1
ATOM 533 C CA . THR A 1 73 ? 18.745 -1.851 -8.999 1.00 90.12 73 THR A CA 1
ATOM 534 C C . THR A 1 73 ? 17.314 -2.161 -8.579 1.00 90.12 73 THR A C 1
ATOM 536 O O . THR A 1 73 ? 16.404 -1.346 -8.741 1.00 90.12 73 THR A O 1
ATOM 539 N N . PHE A 1 74 ? 17.126 -3.343 -7.997 1.00 87.25 74 PHE A N 1
ATOM 540 C CA . PHE A 1 74 ? 15.868 -3.743 -7.378 1.00 87.25 74 PHE A CA 1
ATOM 541 C C . PHE A 1 74 ? 15.961 -3.540 -5.871 1.00 87.25 74 PHE A C 1
ATOM 543 O O . PHE A 1 74 ? 16.954 -3.896 -5.226 1.00 87.25 74 PHE A O 1
ATOM 550 N N . GLU A 1 75 ? 14.929 -2.938 -5.315 1.00 78.19 75 GLU A N 1
ATOM 551 C CA . GLU A 1 75 ? 14.784 -2.697 -3.888 1.00 78.19 75 GLU A CA 1
ATOM 552 C C . GLU A 1 75 ? 14.048 -3.887 -3.239 1.00 78.19 75 GLU A C 1
ATOM 554 O O . GLU A 1 75 ? 13.585 -4.787 -3.945 1.00 78.19 75 GLU A O 1
ATOM 559 N N . PRO A 1 76 ? 13.992 -3.999 -1.898 1.00 68.44 76 PRO A N 1
ATOM 560 C CA . PRO A 1 76 ? 13.580 -5.232 -1.233 1.00 68.44 76 PRO A CA 1
ATOM 561 C C . PRO A 1 76 ? 12.068 -5.471 -1.302 1.00 68.44 76 PRO A C 1
ATOM 563 O O . PRO A 1 76 ? 11.515 -6.087 -0.406 1.00 68.44 76 PRO A O 1
ATOM 566 N N . ILE A 1 77 ? 11.345 -5.007 -2.311 1.00 73.25 77 ILE A N 1
ATOM 567 C CA . ILE A 1 77 ? 9.946 -5.375 -2.505 1.00 73.25 77 ILE A CA 1
ATOM 568 C C . ILE A 1 77 ? 9.902 -6.359 -3.666 1.00 73.25 77 ILE A C 1
ATOM 570 O O . ILE A 1 77 ? 10.246 -6.016 -4.790 1.00 73.25 77 ILE A O 1
ATOM 574 N N . ILE A 1 78 ? 9.473 -7.582 -3.367 1.00 74.38 78 ILE A N 1
ATOM 575 C CA . ILE A 1 78 ? 8.958 -8.546 -4.337 1.00 74.38 78 ILE A CA 1
ATOM 576 C C . ILE A 1 78 ? 7.733 -9.123 -3.682 1.00 74.38 78 ILE A C 1
ATOM 578 O O . ILE A 1 78 ? 7.810 -9.622 -2.556 1.00 74.38 78 ILE A O 1
ATOM 582 N N . ALA A 1 79 ? 6.615 -9.008 -4.367 1.00 75.69 79 ALA A N 1
ATOM 583 C CA . ALA A 1 79 ? 5.367 -9.335 -3.752 1.00 75.69 79 ALA A CA 1
ATOM 584 C C . ALA A 1 79 ? 4.387 -9.953 -4.730 1.00 75.69 79 ALA A C 1
ATOM 586 O O . ALA A 1 79 ? 3.673 -9.231 -5.431 1.00 75.69 79 ALA A O 1
ATOM 587 N N . PRO A 1 80 ? 4.369 -11.288 -4.787 1.00 76.56 80 PRO A N 1
ATOM 588 C CA . PRO A 1 80 ? 3.493 -12.011 -5.681 1.00 76.56 80 PRO A CA 1
ATOM 589 C C . PRO A 1 80 ? 2.033 -11.725 -5.383 1.00 76.56 80 PRO A C 1
ATOM 591 O O . PRO A 1 80 ? 1.576 -11.757 -4.241 1.00 76.56 80 PRO A O 1
ATOM 594 N N . THR A 1 81 ? 1.303 -11.424 -6.442 1.00 74.19 81 THR A N 1
ATOM 595 C CA . THR A 1 81 ? -0.096 -11.027 -6.383 1.00 74.19 81 THR A CA 1
ATOM 596 C C . THR A 1 81 ? -0.975 -12.000 -7.156 1.00 74.19 81 THR A C 1
ATOM 598 O O . THR A 1 81 ? -2.141 -12.155 -6.827 1.00 74.19 81 THR A O 1
ATOM 601 N N . GLY A 1 82 ? -0.440 -12.747 -8.112 1.00 71.50 82 GLY A N 1
ATOM 602 C CA . GLY A 1 82 ? -1.176 -13.778 -8.830 1.00 71.50 82 GLY A CA 1
ATOM 603 C C . GLY A 1 82 ? -0.244 -14.616 -9.687 1.00 71.50 82 GLY A C 1
ATOM 604 O O . GLY A 1 82 ? 0.974 -14.473 -9.594 1.00 71.50 82 GLY A O 1
ATOM 605 N N . ALA A 1 83 ? -0.828 -15.468 -10.528 1.00 77.00 83 ALA A N 1
ATOM 606 C CA . ALA A 1 83 ? -0.057 -16.249 -11.488 1.00 77.00 83 ALA A CA 1
ATOM 607 C C . ALA A 1 83 ? 0.732 -15.309 -12.409 1.00 77.00 83 ALA A C 1
ATOM 609 O O . ALA A 1 83 ? 0.130 -14.458 -13.068 1.00 77.00 83 ALA A O 1
ATOM 610 N N . GLY A 1 84 ? 2.061 -15.432 -12.405 1.00 81.69 84 GLY A N 1
ATOM 611 C CA . GLY A 1 84 ? 2.952 -14.565 -13.181 1.00 81.69 84 GLY A CA 1
ATOM 612 C C . GLY A 1 84 ? 2.827 -13.063 -12.886 1.00 81.69 84 GLY A C 1
ATOM 613 O O . GLY A 1 84 ? 3.181 -12.257 -13.743 1.00 81.69 84 GLY A O 1
ATOM 614 N N . ALA A 1 85 ? 2.295 -12.666 -11.723 1.00 86.00 85 ALA A N 1
ATOM 615 C CA . ALA A 1 85 ? 2.086 -11.262 -11.375 1.00 86.00 85 ALA A CA 1
ATOM 616 C C . ALA A 1 85 ? 2.619 -10.922 -9.982 1.00 86.00 85 ALA A C 1
ATOM 618 O O . ALA A 1 85 ? 2.418 -11.672 -9.022 1.00 86.00 85 ALA A O 1
ATOM 619 N N . PHE A 1 86 ? 3.298 -9.780 -9.866 1.00 85.12 86 PHE A N 1
ATOM 620 C CA . PHE A 1 86 ? 3.869 -9.312 -8.606 1.00 85.12 86 PHE A CA 1
ATOM 621 C C . PHE A 1 86 ? 4.125 -7.804 -8.609 1.00 85.12 86 PHE A C 1
ATOM 623 O O . PHE A 1 86 ? 4.390 -7.202 -9.647 1.00 85.12 86 PHE A O 1
ATOM 630 N N . TYR A 1 87 ? 4.113 -7.190 -7.427 1.00 87.19 87 TYR A N 1
ATOM 631 C CA . TYR A 1 87 ? 4.684 -5.858 -7.241 1.00 87.19 87 TYR A CA 1
ATOM 632 C C . TYR A 1 87 ? 6.163 -5.951 -6.892 1.00 87.19 87 TYR A C 1
ATOM 634 O O . TYR A 1 87 ? 6.589 -6.856 -6.171 1.00 87.19 87 TYR A O 1
ATOM 642 N N . PHE A 1 88 ? 6.938 -4.980 -7.353 1.00 88.44 88 PHE A N 1
ATOM 643 C CA . PHE A 1 88 ? 8.330 -4.828 -6.966 1.00 88.44 88 PHE A CA 1
ATOM 644 C C . PHE A 1 88 ? 8.729 -3.360 -6.895 1.00 88.44 88 PHE A C 1
ATOM 646 O O . PHE A 1 88 ? 8.093 -2.507 -7.513 1.00 88.44 88 PHE A O 1
ATOM 653 N N . SER A 1 89 ? 9.780 -3.052 -6.140 1.00 89.31 89 SER A N 1
ATOM 654 C CA . SER A 1 89 ? 10.370 -1.715 -6.134 1.00 89.31 89 SER A CA 1
ATOM 655 C C . SER A 1 89 ? 11.705 -1.702 -6.855 1.00 89.31 89 SER A C 1
ATOM 657 O O . SER A 1 89 ? 12.476 -2.664 -6.819 1.00 89.31 89 SER A O 1
ATOM 659 N N . ALA A 1 90 ? 11.976 -0.593 -7.532 1.00 92.25 90 ALA A N 1
ATOM 660 C CA . ALA A 1 90 ? 13.199 -0.425 -8.291 1.00 92.25 90 ALA A CA 1
ATOM 661 C C . ALA A 1 90 ? 13.631 1.038 -8.340 1.00 92.25 90 ALA A C 1
ATOM 663 O O . ALA A 1 90 ? 12.822 1.965 -8.217 1.00 92.25 90 ALA A O 1
ATOM 664 N N . VAL A 1 91 ? 14.928 1.212 -8.566 1.00 94.00 91 VAL A N 1
ATOM 665 C CA . VAL A 1 91 ? 15.543 2.476 -8.961 1.00 94.00 91 VAL A CA 1
ATOM 666 C C . VAL A 1 91 ? 16.088 2.290 -10.366 1.00 94.00 91 VAL A C 1
ATOM 668 O O . VAL A 1 91 ? 16.573 1.209 -10.717 1.00 94.00 91 VAL A O 1
ATOM 671 N N . GLY A 1 92 ? 16.003 3.337 -11.168 1.00 94.75 92 GLY A N 1
ATOM 672 C CA . GLY A 1 92 ? 16.522 3.311 -12.517 1.00 94.75 92 GLY A CA 1
ATOM 673 C C . GLY A 1 92 ? 16.912 4.674 -13.043 1.00 94.75 92 GLY A C 1
ATOM 674 O O . GLY A 1 92 ? 16.844 5.689 -12.340 1.00 94.75 92 GLY A O 1
ATOM 675 N N . SER A 1 93 ? 17.329 4.660 -14.301 1.00 95.00 93 SER A N 1
ATOM 676 C CA . SER A 1 93 ? 17.946 5.781 -14.992 1.00 95.00 93 SER A CA 1
ATOM 677 C C . SER A 1 93 ? 17.369 5.975 -16.396 1.00 95.00 93 SER A C 1
ATOM 679 O O . SER A 1 93 ? 16.654 5.126 -16.932 1.00 95.00 93 SER A O 1
ATOM 681 N N . ASN A 1 94 ? 17.683 7.137 -16.982 1.00 92.00 94 ASN A N 1
ATOM 682 C CA . ASN A 1 94 ? 17.278 7.570 -18.323 1.00 92.00 94 ASN A CA 1
ATOM 683 C C . ASN A 1 94 ? 15.750 7.631 -18.570 1.00 92.00 94 ASN A C 1
ATOM 685 O O . ASN A 1 94 ? 15.257 7.002 -19.511 1.00 92.00 94 ASN A O 1
ATOM 689 N N . PRO A 1 95 ? 14.983 8.438 -17.801 1.00 91.31 95 PRO A N 1
ATOM 690 C CA . PRO A 1 95 ? 15.409 9.370 -16.744 1.00 91.31 95 PRO A CA 1
ATOM 691 C C . PRO A 1 95 ? 15.570 8.698 -15.373 1.00 91.31 95 PRO A C 1
ATOM 693 O O . PRO A 1 95 ? 15.155 7.563 -15.189 1.00 91.31 95 PRO A O 1
ATOM 696 N N . SER A 1 96 ? 16.172 9.391 -14.399 1.00 93.69 96 SER A N 1
ATOM 697 C CA . SER A 1 96 ? 16.277 8.851 -13.037 1.00 93.69 96 SER A CA 1
ATOM 698 C C . SER A 1 96 ? 14.900 8.694 -12.393 1.00 93.69 96 SER A C 1
ATOM 700 O O . SER A 1 96 ? 14.094 9.625 -12.413 1.00 93.69 96 SER A O 1
ATOM 702 N N . PHE A 1 97 ? 14.642 7.524 -11.814 1.00 93.38 97 PHE A N 1
ATOM 703 C CA . PHE A 1 97 ? 13.405 7.235 -11.104 1.00 93.38 97 PHE A CA 1
ATOM 704 C C . PHE A 1 97 ? 13.640 6.317 -9.909 1.00 93.38 97 PHE A C 1
ATOM 706 O O . PHE A 1 97 ? 14.561 5.505 -9.878 1.00 93.38 97 PHE A O 1
ATOM 713 N N . LYS A 1 98 ? 12.731 6.407 -8.942 1.00 93.19 98 LYS A N 1
ATOM 714 C CA . LYS A 1 98 ? 12.536 5.422 -7.881 1.00 93.19 98 LYS A CA 1
ATOM 715 C C . LYS A 1 98 ? 11.042 5.193 -7.740 1.00 93.19 98 LYS A C 1
ATOM 717 O O . LYS A 1 98 ? 10.290 6.166 -7.708 1.00 93.19 98 LYS A O 1
ATOM 722 N N . GLY A 1 99 ? 10.603 3.944 -7.661 1.00 92.62 99 GLY A N 1
ATOM 723 C CA . GLY A 1 99 ? 9.174 3.680 -7.573 1.00 92.62 99 GLY A CA 1
ATOM 724 C C . GLY A 1 99 ? 8.791 2.229 -7.368 1.00 92.62 99 GLY A C 1
ATOM 725 O O . GLY A 1 99 ? 9.641 1.357 -7.175 1.00 92.62 99 GLY A O 1
ATOM 726 N N . ILE A 1 100 ? 7.479 2.005 -7.407 1.00 92.12 100 ILE A N 1
ATOM 727 C CA . ILE A 1 100 ? 6.851 0.688 -7.329 1.00 92.12 100 ILE A CA 1
ATOM 728 C C . ILE A 1 100 ? 6.281 0.366 -8.706 1.00 92.12 100 ILE A C 1
ATOM 730 O O . ILE A 1 100 ? 5.643 1.203 -9.351 1.00 92.12 100 ILE A O 1
ATOM 734 N N . PHE A 1 101 ? 6.506 -0.865 -9.134 1.00 92.44 101 PHE A N 1
ATOM 735 C CA . PHE A 1 101 ? 6.107 -1.412 -10.416 1.00 92.44 101 PHE A CA 1
ATOM 736 C C . PHE A 1 101 ? 5.241 -2.643 -10.189 1.00 92.44 101 PHE A C 1
ATOM 738 O O . PHE A 1 101 ? 5.411 -3.367 -9.208 1.00 92.44 101 PHE A O 1
ATOM 745 N N . HIS A 1 102 ? 4.319 -2.877 -11.109 1.00 91.50 102 HIS A N 1
ATOM 746 C CA . HIS A 1 102 ? 3.551 -4.101 -11.206 1.00 91.50 102 HIS A CA 1
ATOM 747 C C . HIS A 1 102 ? 4.024 -4.874 -12.434 1.00 91.50 102 HIS A C 1
ATOM 749 O O . HIS A 1 102 ? 3.939 -4.370 -13.554 1.00 91.50 102 HIS A O 1
ATOM 755 N N . HIS A 1 103 ? 4.532 -6.081 -12.213 1.00 91.75 103 HIS A N 1
ATOM 756 C CA . HIS A 1 103 ? 4.789 -7.041 -13.270 1.00 91.75 103 HIS A CA 1
ATOM 757 C C . HIS A 1 103 ? 3.515 -7.845 -13.527 1.00 91.75 103 HIS A C 1
ATOM 759 O O . HIS A 1 103 ? 2.991 -8.462 -12.600 1.00 91.75 103 HIS A O 1
ATOM 765 N N . ALA A 1 104 ? 3.024 -7.846 -14.764 1.00 89.75 104 ALA A N 1
ATOM 766 C CA . ALA A 1 104 ? 1.962 -8.740 -15.218 1.00 89.75 104 ALA A CA 1
ATOM 767 C C . ALA A 1 104 ? 1.985 -8.867 -16.744 1.00 89.75 104 ALA A C 1
ATOM 769 O O . ALA A 1 104 ? 2.290 -7.904 -17.448 1.00 89.75 104 ALA A O 1
ATOM 770 N N . ASN A 1 105 ? 1.618 -10.045 -17.259 1.00 88.75 105 ASN A N 1
ATOM 771 C CA . ASN A 1 105 ? 1.547 -10.325 -18.700 1.00 88.75 105 ASN A CA 1
ATOM 772 C C . ASN A 1 105 ? 2.852 -9.984 -19.452 1.00 88.75 105 ASN A C 1
ATOM 774 O O . ASN A 1 105 ? 2.805 -9.504 -20.581 1.00 88.75 105 ASN A O 1
ATOM 778 N N . GLY A 1 106 ? 4.013 -10.190 -18.816 1.00 89.31 106 GLY A N 1
ATOM 779 C CA . GLY A 1 106 ? 5.321 -9.902 -19.413 1.00 89.31 106 GLY A CA 1
ATOM 780 C C . GLY A 1 106 ? 5.678 -8.415 -19.506 1.00 89.31 106 GLY A C 1
ATOM 781 O O . GLY A 1 106 ? 6.604 -8.068 -20.234 1.00 89.31 106 GLY A O 1
ATOM 782 N N . HIS A 1 107 ? 4.965 -7.538 -18.793 1.00 91.88 107 HIS A N 1
ATOM 783 C CA . HIS A 1 107 ? 5.223 -6.100 -18.770 1.00 91.88 107 HIS A CA 1
ATOM 784 C C . HIS A 1 107 ? 5.429 -5.582 -17.349 1.00 91.88 107 HIS A C 1
ATOM 786 O O . HIS A 1 107 ? 4.759 -6.022 -16.416 1.00 91.88 107 HIS A O 1
ATOM 792 N N . ASN A 1 108 ? 6.311 -4.589 -17.207 1.00 93.94 108 ASN A N 1
ATOM 793 C CA . ASN A 1 108 ? 6.583 -3.900 -15.946 1.00 93.94 108 ASN A CA 1
ATOM 794 C C . ASN A 1 108 ? 5.977 -2.497 -15.964 1.00 93.94 108 ASN A C 1
ATOM 796 O O . ASN A 1 108 ? 6.583 -1.552 -16.471 1.00 93.94 108 ASN A O 1
ATOM 800 N N . THR A 1 109 ? 4.784 -2.341 -15.406 1.00 92.69 109 THR A N 1
ATOM 801 C CA . THR A 1 109 ? 4.069 -1.061 -15.402 1.00 92.69 109 THR A CA 1
ATOM 802 C C . THR A 1 109 ? 4.371 -0.288 -14.117 1.00 92.69 109 THR A C 1
ATOM 804 O O . THR A 1 109 ? 4.184 -0.842 -13.031 1.00 92.69 109 THR A O 1
ATOM 807 N N . PRO A 1 110 ? 4.823 0.979 -14.175 1.00 93.62 110 PRO A N 1
ATOM 808 C CA . PRO A 1 110 ? 4.949 1.795 -12.972 1.00 93.62 110 PRO A CA 1
ATOM 809 C C . PRO A 1 110 ? 3.563 2.052 -12.373 1.00 93.62 110 PRO A C 1
ATOM 811 O O . PRO A 1 110 ? 2.636 2.420 -13.089 1.00 93.62 110 PRO A O 1
ATOM 814 N N . VAL A 1 111 ? 3.431 1.892 -11.057 1.00 93.00 111 VAL A N 1
ATOM 815 C CA . VAL A 1 111 ? 2.197 2.226 -10.317 1.00 93.00 111 VAL A CA 1
ATOM 816 C C . VAL A 1 111 ? 2.374 3.436 -9.406 1.00 93.00 111 VAL A C 1
ATOM 818 O O . VAL A 1 111 ? 1.401 4.057 -8.995 1.00 93.00 111 VAL A O 1
ATOM 821 N N . LEU A 1 112 ? 3.624 3.781 -9.101 1.00 93.94 112 LEU A N 1
ATOM 822 C CA . LEU A 1 112 ? 4.019 4.957 -8.337 1.00 93.94 112 LEU A CA 1
ATOM 823 C C . LEU A 1 112 ? 5.454 5.318 -8.711 1.00 93.94 112 LEU A C 1
ATOM 825 O O . LEU A 1 112 ? 6.301 4.426 -8.777 1.00 93.94 112 LEU A O 1
ATOM 829 N N . LEU A 1 113 ? 5.738 6.609 -8.889 1.00 94.56 113 LEU A N 1
ATOM 830 C CA . LEU A 1 113 ? 7.096 7.136 -9.041 1.00 94.56 113 LEU A CA 1
ATOM 831 C C . LEU A 1 113 ? 7.328 8.314 -8.087 1.00 94.56 113 LEU A C 1
ATOM 833 O O . LEU A 1 113 ? 6.511 9.232 -7.988 1.00 94.56 113 LEU A O 1
ATOM 837 N N . ASN A 1 114 ? 8.477 8.314 -7.416 1.00 93.31 114 ASN A N 1
ATOM 838 C CA . ASN A 1 114 ? 8.916 9.434 -6.592 1.00 93.31 114 ASN A CA 1
ATOM 839 C C . ASN A 1 114 ? 9.224 10.661 -7.460 1.00 93.31 114 ASN A C 1
ATOM 841 O O . ASN A 1 114 ? 9.718 10.542 -8.579 1.00 93.31 114 ASN A O 1
ATOM 845 N N . GLY A 1 115 ? 8.952 11.851 -6.925 1.00 91.75 115 GLY A N 1
ATOM 846 C CA . GLY A 1 115 ? 9.199 13.131 -7.593 1.00 91.75 115 GLY A CA 1
ATOM 847 C C . GLY A 1 115 ? 8.234 13.455 -8.738 1.00 91.75 115 GLY A C 1
ATOM 848 O O . GLY A 1 115 ? 8.367 14.506 -9.359 1.00 91.75 115 GLY A O 1
ATOM 849 N N . VAL A 1 116 ? 7.250 12.592 -9.009 1.00 92.25 116 VAL A N 1
ATOM 850 C CA . VAL A 1 116 ? 6.286 12.759 -10.102 1.00 92.25 116 VAL A CA 1
ATOM 851 C C . VAL A 1 116 ? 4.925 13.210 -9.560 1.00 92.25 116 VAL A C 1
ATOM 853 O O . VAL A 1 116 ? 4.466 12.760 -8.510 1.00 92.25 116 VAL A O 1
ATOM 856 N N . GLN A 1 117 ? 4.275 14.116 -10.295 1.00 91.38 117 GLN A N 1
ATOM 857 C CA . GLN A 1 117 ? 2.878 14.515 -10.094 1.00 91.38 117 GLN A CA 1
ATOM 858 C C . GLN A 1 117 ? 1.955 13.783 -11.085 1.00 91.38 117 GLN A C 1
ATOM 860 O O . GLN A 1 117 ? 2.407 13.207 -12.072 1.00 91.38 117 GLN A O 1
ATOM 865 N N . GLY A 1 118 ? 0.641 13.852 -10.871 1.00 89.69 118 GLY A N 1
ATOM 866 C CA . GLY A 1 118 ? -0.342 13.291 -11.803 1.00 89.69 118 GLY A CA 1
ATOM 867 C C . GLY A 1 118 ? -0.526 11.783 -11.631 1.00 89.69 118 GLY A C 1
ATOM 868 O O . GLY A 1 118 ? -0.612 11.306 -10.503 1.00 89.69 118 GLY A O 1
ATOM 869 N N . ALA A 1 119 ? -0.608 11.042 -12.741 1.00 91.88 119 ALA A N 1
ATOM 870 C CA . ALA A 1 119 ? -1.065 9.646 -12.757 1.00 91.88 119 ALA A CA 1
ATOM 871 C C . ALA A 1 119 ? -0.199 8.669 -11.941 1.00 91.88 119 ALA A C 1
ATOM 873 O O . ALA A 1 119 ? -0.721 7.682 -11.446 1.00 91.88 119 ALA A O 1
ATOM 874 N N . LEU A 1 120 ? 1.099 8.947 -11.787 1.00 94.25 120 LEU A N 1
ATOM 875 C CA . LEU A 1 120 ? 2.031 8.137 -10.984 1.00 94.25 120 LEU A CA 1
ATOM 876 C C . LEU A 1 120 ? 2.411 8.814 -9.655 1.00 94.25 120 LEU A C 1
ATOM 878 O O . LEU A 1 120 ? 3.220 8.283 -8.895 1.00 94.25 120 LEU A O 1
ATOM 882 N N . GLY A 1 121 ? 1.851 10.001 -9.403 1.00 94.69 121 GLY A N 1
ATOM 883 C CA . GLY A 1 121 ? 2.018 10.764 -8.172 1.00 94.69 121 GLY A CA 1
ATOM 884 C C . GLY A 1 121 ? 0.908 10.473 -7.156 1.00 94.69 121 GLY A C 1
ATOM 885 O O . GLY A 1 121 ? 0.063 9.611 -7.380 1.00 94.69 121 GLY A O 1
ATOM 886 N N . PRO A 1 122 ? 0.857 11.208 -6.034 1.00 94.81 122 PRO A N 1
ATOM 887 C CA . PRO A 1 122 ? -0.026 10.894 -4.906 1.00 94.81 122 PRO A CA 1
ATOM 888 C C . PRO A 1 122 ? -1.515 11.194 -5.124 1.00 94.81 122 PRO A C 1
ATOM 890 O O . PRO A 1 122 ? -2.282 11.140 -4.164 1.00 94.81 122 PRO A O 1
ATOM 893 N N . GLY A 1 123 ? -1.925 11.580 -6.336 1.00 92.44 123 GLY A N 1
ATOM 894 C CA . GLY A 1 123 ? -3.304 11.988 -6.626 1.00 92.44 123 GLY A CA 1
ATOM 895 C C . GLY A 1 123 ? -3.733 13.299 -5.949 1.00 92.44 123 GLY A C 1
ATOM 896 O O . GLY A 1 123 ? -4.907 13.655 -5.989 1.00 92.44 123 GLY A O 1
ATOM 897 N N . ILE A 1 124 ? -2.796 14.033 -5.336 1.00 91.06 124 ILE A N 1
ATOM 898 C CA . ILE A 1 124 ? -3.043 15.298 -4.633 1.00 91.06 124 ILE A CA 1
ATOM 899 C C . ILE A 1 124 ? -2.309 16.414 -5.377 1.00 91.06 124 ILE A C 1
ATOM 901 O O . ILE A 1 124 ? -1.089 16.369 -5.542 1.00 91.06 124 ILE A O 1
ATOM 905 N N . ALA A 1 125 ? -3.058 17.419 -5.833 1.00 90.69 125 ALA A N 1
ATOM 906 C CA . ALA A 1 125 ? -2.514 18.528 -6.609 1.00 90.69 125 ALA A CA 1
ATOM 907 C C . ALA A 1 125 ? -1.408 19.273 -5.840 1.00 90.69 125 ALA A C 1
ATOM 909 O O . ALA A 1 125 ? -1.575 19.611 -4.669 1.00 90.69 125 ALA A O 1
ATOM 910 N N . GLY A 1 126 ? -0.284 19.536 -6.511 1.00 91.38 126 GLY A N 1
ATOM 911 C CA . GLY A 1 126 ? 0.860 20.238 -5.926 1.00 91.38 126 GLY A CA 1
ATOM 912 C C . GLY A 1 126 ? 1.764 19.376 -5.041 1.00 91.38 126 GLY A C 1
ATOM 913 O O . GLY A 1 126 ? 2.715 19.913 -4.475 1.00 91.38 126 GLY A O 1
ATOM 914 N N . PHE A 1 127 ? 1.515 18.065 -4.933 1.00 94.19 127 PHE A N 1
ATOM 915 C CA . PHE A 1 127 ? 2.346 17.133 -4.169 1.00 94.19 127 PHE A CA 1
ATOM 916 C C . PHE A 1 127 ? 2.943 16.035 -5.050 1.00 94.19 127 PHE A C 1
ATOM 918 O O . PHE A 1 127 ? 2.327 15.574 -6.009 1.00 94.19 127 PHE A O 1
ATOM 925 N N . ALA A 1 128 ? 4.131 15.573 -4.668 1.00 95.56 128 ALA A N 1
ATOM 926 C CA . ALA A 1 128 ? 4.783 14.391 -5.219 1.00 95.56 128 ALA A CA 1
ATOM 927 C C . ALA A 1 128 ? 5.171 13.432 -4.087 1.00 95.56 128 ALA A C 1
ATOM 929 O O . ALA A 1 128 ? 5.392 13.863 -2.952 1.00 95.56 128 ALA A O 1
ATOM 930 N N . PHE A 1 129 ? 5.289 12.137 -4.384 1.00 95.19 129 PHE A N 1
ATOM 931 C CA . PHE A 1 129 ? 5.906 11.196 -3.449 1.00 95.19 129 PHE A CA 1
ATOM 932 C C . PHE A 1 129 ? 7.384 11.544 -3.278 1.00 95.19 129 PHE A C 1
ATOM 934 O O . PHE A 1 129 ? 8.111 11.638 -4.264 1.00 95.19 129 PHE A O 1
ATOM 941 N N . SER A 1 130 ? 7.838 11.727 -2.041 1.00 91.94 130 SER A N 1
ATOM 942 C CA . SER A 1 130 ? 9.260 11.927 -1.739 1.00 91.94 130 SER A CA 1
ATOM 943 C C . SER A 1 130 ? 9.909 10.631 -1.265 1.00 91.94 130 SER A C 1
ATOM 945 O O . SER A 1 130 ? 11.049 10.334 -1.626 1.00 91.94 130 SER A O 1
ATOM 947 N N . GLN A 1 131 ? 9.171 9.816 -0.508 1.00 86.56 131 GLN A N 1
ATOM 948 C CA . GLN A 1 131 ? 9.675 8.568 0.048 1.00 86.56 131 GLN A CA 1
ATOM 949 C C . GLN A 1 131 ? 8.549 7.552 0.251 1.00 86.56 131 GLN A C 1
ATOM 951 O O . GLN A 1 131 ? 7.537 7.858 0.872 1.00 86.56 131 GLN A O 1
ATOM 956 N N . VAL A 1 132 ? 8.762 6.315 -0.197 1.00 82.75 132 VAL A N 1
ATOM 957 C CA . VAL A 1 132 ? 7.976 5.158 0.251 1.00 82.75 132 VAL A CA 1
ATOM 958 C C . VAL A 1 132 ? 8.574 4.676 1.570 1.00 82.75 132 VAL A C 1
ATOM 960 O O . VAL A 1 132 ? 9.778 4.427 1.634 1.00 82.75 132 VAL A O 1
ATOM 963 N N . ILE A 1 133 ? 7.752 4.606 2.614 1.00 77.81 133 ILE A N 1
ATOM 964 C CA . ILE A 1 133 ? 8.177 4.222 3.968 1.00 77.81 133 ILE A CA 1
ATOM 965 C C . ILE A 1 133 ? 7.895 2.748 4.186 1.00 77.81 133 ILE A C 1
ATOM 967 O O . ILE A 1 133 ? 8.776 2.017 4.624 1.00 77.81 133 ILE A O 1
ATOM 971 N N . ASP A 1 134 ? 6.681 2.334 3.838 1.00 69.94 134 ASP A N 1
ATOM 972 C CA . ASP A 1 134 ? 6.265 0.947 3.900 1.00 69.94 134 ASP A CA 1
ATOM 973 C C . ASP A 1 134 ? 5.399 0.602 2.692 1.00 69.94 134 ASP A C 1
ATOM 975 O O . ASP A 1 134 ? 4.717 1.453 2.108 1.00 69.94 134 ASP A O 1
ATOM 979 N N . PHE A 1 135 ? 5.439 -0.663 2.310 1.00 71.38 135 PHE A N 1
ATOM 980 C CA . PHE A 1 135 ? 4.613 -1.214 1.259 1.00 71.38 135 PHE A CA 1
ATOM 981 C C . PHE A 1 135 ? 4.085 -2.559 1.722 1.00 71.38 135 PHE A C 1
ATOM 983 O O . PHE A 1 135 ? 4.849 -3.509 1.906 1.00 71.38 135 PHE A O 1
ATOM 990 N N . HIS A 1 136 ? 2.765 -2.634 1.843 1.00 65.56 136 HIS A N 1
ATOM 991 C CA . HIS A 1 136 ? 2.064 -3.871 2.118 1.00 65.56 136 HIS A CA 1
ATOM 992 C C . HIS A 1 136 ? 1.514 -4.403 0.805 1.00 65.56 136 HIS A C 1
ATOM 994 O O . HIS A 1 136 ? 0.511 -3.900 0.279 1.00 65.56 136 HIS A O 1
ATOM 1000 N N . PRO A 1 137 ? 2.174 -5.411 0.235 1.00 59.41 137 PRO A N 1
ATOM 1001 C CA . PRO A 1 137 ? 1.540 -6.189 -0.793 1.00 59.41 137 PRO A CA 1
ATOM 1002 C C . PRO A 1 137 ? 0.549 -7.172 -0.183 1.00 59.41 137 PRO A C 1
ATOM 1004 O O . PRO A 1 137 ? 0.667 -7.534 0.981 1.00 59.41 137 PRO A O 1
ATOM 1007 N N . MET A 1 138 ? -0.309 -7.717 -1.036 1.00 63.22 138 MET A N 1
ATOM 1008 C CA . MET A 1 138 ? -1.386 -8.667 -0.747 1.00 63.22 138 MET A CA 1
ATOM 1009 C C . MET A 1 138 ? -2.701 -7.945 -0.441 1.00 63.22 138 MET A C 1
ATOM 1011 O O . MET A 1 138 ? -2.720 -7.014 0.348 1.00 63.22 138 MET A O 1
ATOM 1015 N N . SER A 1 139 ? -3.818 -8.305 -1.084 1.00 47.88 139 SER A N 1
ATOM 1016 C CA . SER A 1 139 ? -4.168 -9.639 -1.605 1.00 47.88 139 SER A CA 1
ATOM 1017 C C . SER A 1 139 ? -4.600 -9.726 -3.091 1.00 47.88 139 SER A C 1
ATOM 1019 O O . SER A 1 139 ? -5.182 -8.817 -3.678 1.00 47.88 139 SER A O 1
ATOM 1021 N N . ALA A 1 140 ? -4.235 -10.866 -3.690 1.00 48.03 140 ALA A N 1
ATOM 1022 C CA . ALA A 1 140 ? -4.556 -11.422 -5.016 1.00 48.03 140 ALA A CA 1
ATOM 1023 C C . ALA A 1 140 ? -4.710 -10.512 -6.249 1.00 48.03 140 ALA A C 1
ATOM 1025 O O . ALA A 1 140 ? -5.709 -10.565 -6.965 1.00 48.03 140 ALA A O 1
ATOM 1026 N N . GLY A 1 141 ? -3.673 -9.761 -6.598 1.00 55.88 141 GLY A N 1
ATOM 1027 C CA . GLY A 1 141 ? -3.436 -9.482 -8.026 1.00 55.88 141 GLY A CA 1
ATOM 1028 C C . GLY A 1 141 ? -3.743 -8.066 -8.467 1.00 55.88 141 GLY A C 1
ATOM 1029 O O . GLY A 1 141 ? -3.262 -7.658 -9.518 1.00 55.88 141 GLY A O 1
ATOM 1030 N N . ARG A 1 142 ? -4.530 -7.315 -7.688 1.00 71.19 142 ARG A N 1
ATOM 1031 C CA . ARG A 1 142 ? -5.099 -6.045 -8.166 1.00 71.19 142 ARG A CA 1
ATOM 1032 C C . ARG A 1 142 ? -4.784 -4.819 -7.320 1.00 71.19 142 ARG A C 1
ATOM 1034 O O . ARG A 1 142 ? -4.766 -3.716 -7.862 1.00 71.19 142 ARG A O 1
ATOM 1041 N N . PHE A 1 143 ? -4.559 -4.995 -6.023 1.00 79.62 143 PHE A N 1
ATOM 1042 C CA . PHE A 1 143 ? -4.342 -3.884 -5.105 1.00 79.62 143 PHE A CA 1
ATOM 1043 C C . PHE A 1 143 ? -3.019 -4.026 -4.359 1.00 79.62 143 PHE A C 1
ATOM 1045 O O . PHE A 1 143 ? -2.588 -5.130 -4.024 1.00 79.62 143 PHE A O 1
ATOM 1052 N N . GLY A 1 144 ? -2.403 -2.884 -4.072 1.00 81.62 144 GLY A N 1
ATOM 1053 C CA . GLY A 1 144 ? -1.329 -2.751 -3.093 1.00 81.62 144 GLY A CA 1
ATOM 1054 C C . GLY A 1 144 ? -1.625 -1.597 -2.143 1.00 81.62 144 GLY A C 1
ATOM 1055 O O . GLY A 1 144 ? -2.420 -0.713 -2.470 1.00 81.62 144 GLY A O 1
ATOM 1056 N N . LEU A 1 145 ? -0.987 -1.586 -0.978 1.00 85.06 145 LEU A N 1
ATOM 1057 C CA . LEU A 1 145 ? -1.006 -0.442 -0.074 1.00 85.06 145 LEU A CA 1
ATOM 1058 C C . LEU A 1 145 ? 0.392 0.106 0.105 1.00 85.06 145 LEU A C 1
ATOM 1060 O O . LEU A 1 145 ? 1.344 -0.642 0.313 1.00 85.06 145 LEU A O 1
ATOM 1064 N N . VAL A 1 146 ? 0.497 1.426 0.069 1.00 88.00 146 VAL A N 1
ATOM 1065 C CA . VAL A 1 146 ? 1.746 2.119 0.354 1.00 88.00 146 VAL A CA 1
ATOM 1066 C C . VAL A 1 146 ? 1.523 3.144 1.452 1.00 88.00 146 VAL A C 1
ATOM 1068 O O . VAL A 1 146 ? 0.616 3.975 1.370 1.00 88.00 146 VAL A O 1
ATOM 1071 N N . PHE A 1 147 ? 2.364 3.081 2.479 1.00 88.31 147 PHE A N 1
ATOM 1072 C CA . PHE A 1 147 ? 2.525 4.158 3.439 1.00 88.31 147 PHE A CA 1
ATOM 1073 C C . PHE A 1 147 ? 3.724 4.995 2.997 1.00 88.31 147 PHE A C 1
ATOM 1075 O O . PHE A 1 147 ? 4.842 4.494 2.842 1.00 88.31 147 PHE A O 1
ATOM 1082 N N . ALA A 1 148 ? 3.488 6.272 2.722 1.00 91.44 148 ALA A N 1
ATOM 1083 C CA . ALA A 1 148 ? 4.479 7.121 2.076 1.00 91.44 148 ALA A CA 1
ATOM 1084 C C . ALA A 1 148 ? 4.505 8.534 2.652 1.00 91.44 148 ALA A C 1
ATOM 1086 O O . ALA A 1 148 ? 3.566 9.013 3.290 1.00 91.44 148 ALA A O 1
ATOM 1087 N N . ARG A 1 149 ? 5.618 9.205 2.378 1.00 93.38 149 ARG A N 1
ATOM 1088 C CA . ARG A 1 149 ? 5.816 10.631 2.565 1.00 93.38 149 ARG A CA 1
ATOM 1089 C C . ARG A 1 149 ? 5.597 11.334 1.229 1.00 93.38 149 ARG A C 1
ATOM 1091 O O . ARG A 1 149 ? 6.167 10.938 0.208 1.00 93.38 149 ARG A O 1
ATOM 1098 N N . ILE A 1 150 ? 4.790 12.385 1.247 1.00 95.12 150 ILE A N 1
ATOM 1099 C CA . ILE A 1 150 ? 4.616 13.314 0.133 1.00 95.12 150 ILE A CA 1
ATOM 1100 C C . ILE A 1 150 ? 5.192 14.674 0.497 1.00 95.12 150 ILE A C 1
ATOM 1102 O O . ILE A 1 150 ? 5.170 15.083 1.659 1.00 95.12 150 ILE A O 1
ATOM 1106 N N . GLN A 1 151 ? 5.660 15.389 -0.514 1.00 94.31 151 GLN A N 1
ATOM 1107 C CA . GLN A 1 151 ? 6.216 16.727 -0.381 1.00 94.31 151 GLN A CA 1
ATOM 1108 C C . GLN A 1 151 ? 5.527 17.677 -1.357 1.00 94.31 151 GLN A C 1
ATOM 1110 O O . GLN A 1 151 ? 5.206 17.300 -2.488 1.00 94.31 151 GLN A O 1
ATOM 1115 N N . ALA A 1 152 ? 5.292 18.911 -0.910 1.00 92.25 152 ALA A N 1
ATOM 1116 C CA . ALA A 1 152 ? 4.782 19.972 -1.766 1.00 92.25 152 ALA A CA 1
ATOM 1117 C C . ALA A 1 152 ? 5.852 20.381 -2.790 1.00 92.25 152 ALA A C 1
ATOM 1119 O O . ALA A 1 152 ? 6.984 20.699 -2.428 1.00 92.25 152 ALA A O 1
ATOM 1120 N N . VAL A 1 153 ? 5.486 20.419 -4.070 1.00 87.81 153 VAL A N 1
ATOM 1121 C CA . VAL A 1 153 ? 6.416 20.707 -5.177 1.00 87.81 153 VAL A CA 1
ATOM 1122 C C . VAL A 1 153 ? 6.905 22.163 -5.158 1.00 87.81 153 VAL A C 1
ATOM 1124 O O . VAL A 1 153 ? 8.002 22.450 -5.622 1.00 87.81 153 VAL A O 1
ATOM 1127 N N . GLY A 1 154 ? 6.134 23.078 -4.562 1.00 84.06 154 GLY A N 1
ATOM 1128 C CA . GLY A 1 154 ? 6.520 24.480 -4.351 1.00 84.06 154 GLY A CA 1
ATOM 1129 C C . GLY A 1 154 ? 7.286 24.755 -3.050 1.00 84.06 154 GLY A C 1
ATOM 1130 O O . GLY A 1 154 ? 7.484 25.917 -2.708 1.00 84.06 154 GLY A O 1
ATOM 1131 N N . GLY A 1 155 ? 7.682 23.715 -2.308 1.00 78.75 155 GLY A N 1
ATOM 1132 C CA . GLY A 1 155 ? 8.151 23.845 -0.928 1.00 78.75 155 GLY A CA 1
ATOM 1133 C C . GLY A 1 155 ? 6.989 23.888 0.073 1.00 78.75 155 GLY A C 1
ATOM 1134 O O . GLY A 1 155 ? 5.882 24.325 -0.240 1.00 78.75 155 GLY A O 1
ATOM 1135 N N . GLY A 1 156 ? 7.215 23.366 1.277 1.00 79.06 156 GLY A N 1
ATOM 1136 C CA . GLY A 1 156 ? 6.192 23.238 2.314 1.00 79.06 156 GLY A CA 1
ATOM 1137 C C . GLY A 1 156 ? 6.436 22.035 3.218 1.00 79.06 156 GLY A C 1
ATOM 1138 O O . GLY A 1 156 ? 7.444 21.347 3.080 1.00 79.06 156 GLY A O 1
ATOM 1139 N N . ASN A 1 157 ? 5.502 21.795 4.140 1.00 82.69 157 ASN A N 1
ATOM 1140 C CA . ASN A 1 157 ? 5.598 20.677 5.071 1.00 82.69 157 ASN A CA 1
ATOM 1141 C C . ASN A 1 157 ? 5.221 19.366 4.392 1.00 82.69 157 ASN A C 1
ATOM 1143 O O . ASN A 1 157 ? 4.171 19.248 3.750 1.00 82.69 157 ASN A O 1
ATOM 1147 N N . ASP A 1 158 ? 6.066 18.374 4.606 1.00 88.44 158 ASP A N 1
ATOM 1148 C CA . ASP A 1 158 ? 5.816 17.011 4.190 1.00 88.44 158 ASP A CA 1
ATOM 1149 C C . ASP A 1 158 ? 4.649 16.412 4.966 1.00 88.44 158 ASP A C 1
ATOM 1151 O O . ASP A 1 158 ? 4.360 16.782 6.108 1.00 88.44 158 ASP A O 1
ATOM 1155 N N . ARG A 1 159 ? 3.970 15.471 4.320 1.00 90.62 159 ARG A N 1
ATOM 1156 C CA . ARG A 1 159 ? 2.835 14.764 4.903 1.00 90.62 159 ARG A CA 1
ATOM 1157 C C . ARG A 1 159 ? 3.041 13.277 4.757 1.00 90.62 159 ARG A C 1
ATOM 1159 O O . ARG A 1 159 ? 3.583 12.813 3.757 1.00 90.62 159 ARG A O 1
ATOM 1166 N N . PHE A 1 160 ? 2.564 12.547 5.745 1.00 92.81 160 PHE A N 1
ATOM 1167 C CA . PHE A 1 160 ? 2.526 11.097 5.731 1.00 92.81 160 PHE A CA 1
ATOM 1168 C C . PHE A 1 160 ? 1.106 10.642 5.426 1.00 92.81 160 PHE A C 1
ATOM 1170 O O . PHE A 1 160 ? 0.146 11.298 5.834 1.00 92.81 160 PHE A O 1
ATOM 1177 N N . GLY A 1 161 ? 0.957 9.531 4.720 1.00 93.00 161 GLY A N 1
ATOM 1178 C CA . GLY A 1 161 ? -0.361 9.035 4.357 1.00 93.00 161 GLY A CA 1
ATOM 1179 C C . GLY A 1 161 ? -0.364 7.582 3.933 1.00 93.00 161 GLY A C 1
ATOM 1180 O O . GLY A 1 161 ? 0.684 6.947 3.814 1.00 93.00 161 GLY A O 1
ATOM 1181 N N . LEU A 1 162 ? -1.568 7.076 3.698 1.00 92.38 162 LEU A N 1
ATOM 1182 C CA . LEU A 1 162 ? -1.802 5.744 3.159 1.00 92.38 162 LEU A CA 1
ATOM 1183 C C . LEU A 1 162 ? -2.462 5.881 1.787 1.00 92.38 162 LEU A C 1
ATOM 1185 O O . LEU A 1 162 ? -3.438 6.621 1.645 1.00 92.38 162 LEU A O 1
ATOM 1189 N N . TRP A 1 163 ? -1.953 5.148 0.800 1.00 93.50 163 TRP A N 1
ATOM 1190 C CA . TRP A 1 163 ? -2.518 5.094 -0.544 1.00 93.50 163 TRP A CA 1
ATOM 1191 C C . TRP A 1 163 ? -2.828 3.665 -0.950 1.00 93.50 163 TRP A C 1
ATOM 1193 O O . TRP A 1 163 ? -2.029 2.754 -0.722 1.00 93.50 163 TRP A O 1
ATOM 1203 N N . ARG A 1 164 ? -3.961 3.498 -1.629 1.00 91.12 164 ARG A N 1
ATOM 1204 C CA . ARG A 1 164 ? -4.296 2.287 -2.373 1.00 91.12 164 ARG A CA 1
ATOM 1205 C C . ARG A 1 164 ? -3.742 2.401 -3.785 1.00 91.12 164 ARG A C 1
ATOM 1207 O O . ARG A 1 164 ? -4.027 3.352 -4.508 1.00 91.12 164 ARG A O 1
ATOM 1214 N N . LEU A 1 165 ? -2.946 1.416 -4.174 1.00 89.00 165 LEU A N 1
ATOM 1215 C CA . LEU A 1 165 ? -2.357 1.301 -5.500 1.00 89.00 165 LEU A CA 1
ATOM 1216 C C . LEU A 1 165 ? -3.166 0.335 -6.354 1.00 89.00 165 LEU A C 1
ATOM 1218 O O . LEU A 1 165 ? -3.654 -0.686 -5.866 1.00 89.00 165 LEU A O 1
ATOM 1222 N N . ARG A 1 166 ? -3.256 0.657 -7.642 1.00 87.06 166 ARG A N 1
ATOM 1223 C CA . ARG A 1 166 ? -3.832 -0.176 -8.694 1.00 87.06 166 ARG A CA 1
ATOM 1224 C C . ARG A 1 166 ? -2.962 -0.059 -9.949 1.00 87.06 166 ARG A C 1
ATOM 1226 O O . ARG A 1 166 ? -2.483 1.036 -10.220 1.00 87.06 166 ARG A O 1
ATOM 1233 N N . PRO A 1 167 ? -2.755 -1.133 -10.726 1.00 82.19 167 PRO A N 1
ATOM 1234 C CA . PRO A 1 167 ? -1.983 -1.048 -11.967 1.00 82.19 167 PRO A CA 1
ATOM 1235 C C . PRO A 1 167 ? -2.641 -0.176 -13.045 1.00 82.19 167 PRO A C 1
ATOM 1237 O O . PRO A 1 167 ? -1.957 0.378 -13.896 1.00 82.19 167 PRO A O 1
ATOM 1240 N N . ASP A 1 168 ? -3.970 -0.069 -13.010 1.00 85.50 168 ASP A N 1
ATOM 1241 C CA . ASP A 1 168 ? -4.820 0.562 -14.022 1.00 85.50 168 ASP A C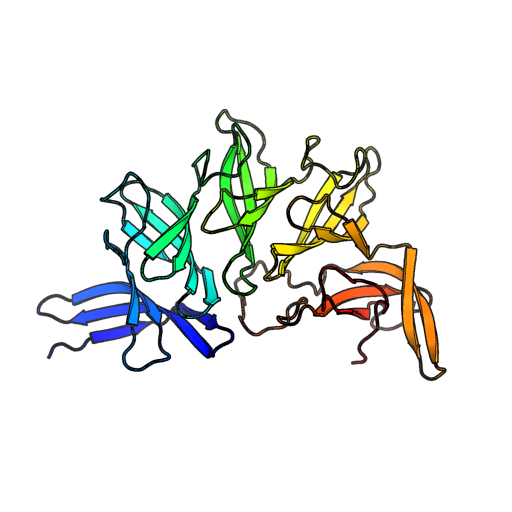A 1
ATOM 1242 C C . ASP A 1 168 ? -5.369 1.935 -13.600 1.00 85.50 168 ASP A C 1
ATOM 1244 O O . ASP A 1 168 ? -6.184 2.520 -14.314 1.00 85.50 168 ASP A O 1
ATOM 1248 N N . ALA A 1 169 ? -4.951 2.466 -12.449 1.00 89.56 169 ALA A N 1
ATOM 1249 C CA . ALA A 1 169 ? -5.448 3.740 -11.946 1.00 89.56 169 ALA A CA 1
ATOM 1250 C C . ALA A 1 169 ? -4.382 4.503 -11.150 1.00 89.56 169 ALA A C 1
ATOM 1252 O O . ALA A 1 169 ? -3.476 3.884 -10.591 1.00 89.56 169 ALA A O 1
ATOM 1253 N N . PRO A 1 170 ? -4.512 5.838 -11.038 1.00 92.31 170 PRO A N 1
ATOM 1254 C CA . PRO A 1 170 ? -3.633 6.618 -10.181 1.00 92.31 170 PRO A CA 1
ATOM 1255 C C . PRO A 1 170 ? -3.669 6.139 -8.722 1.00 92.31 170 PRO A C 1
ATOM 1257 O O . PRO A 1 170 ? -4.722 5.668 -8.270 1.00 92.31 170 PRO A O 1
ATOM 1260 N N . PRO A 1 171 ? -2.564 6.309 -7.969 1.00 93.94 171 PRO A N 1
ATOM 1261 C CA . PRO A 1 171 ? -2.549 6.118 -6.526 1.00 93.94 171 PRO A CA 1
ATOM 1262 C C . PRO A 1 171 ? -3.702 6.863 -5.856 1.00 93.94 171 PRO A C 1
ATOM 1264 O O . PRO A 1 171 ? -3.867 8.072 -6.019 1.00 93.94 171 PRO A O 1
ATOM 1267 N N . GLU A 1 172 ? -4.505 6.129 -5.097 1.00 92.94 172 GLU A N 1
ATOM 1268 C CA . GLU A 1 172 ? -5.688 6.660 -4.440 1.00 92.94 172 GLU A CA 1
ATOM 1269 C C . GLU A 1 172 ? -5.353 7.013 -2.985 1.00 92.94 172 GLU A C 1
ATOM 1271 O O . GLU A 1 172 ? -5.078 6.101 -2.198 1.00 92.94 172 GLU A O 1
ATOM 1276 N N . PRO A 1 173 ? -5.351 8.302 -2.603 1.00 93.50 173 PRO A N 1
ATOM 1277 C CA . PRO A 1 173 ? -5.151 8.703 -1.215 1.00 93.50 173 PRO A CA 1
A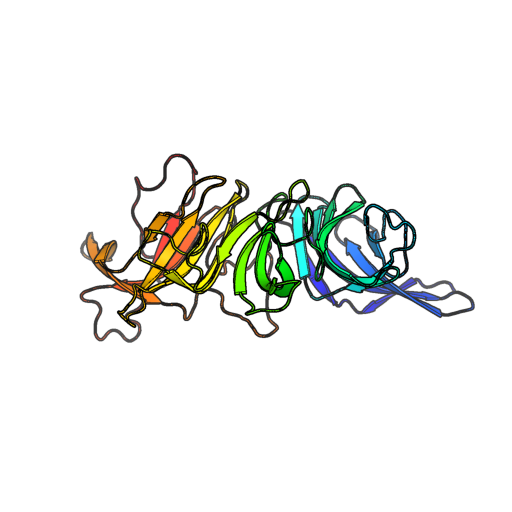TOM 1278 C C . PRO A 1 173 ? -6.317 8.224 -0.346 1.00 93.50 173 PRO A C 1
ATOM 1280 O O . PRO A 1 173 ? -7.479 8.479 -0.652 1.00 93.50 173 PRO A O 1
ATOM 1283 N N . LEU A 1 174 ? -5.998 7.546 0.755 1.00 92.44 174 LEU A N 1
ATOM 1284 C CA . LEU A 1 174 ? -6.983 7.060 1.725 1.00 92.44 174 LEU A CA 1
ATOM 1285 C C . LEU A 1 174 ? -7.015 7.945 2.972 1.00 92.44 174 LEU A C 1
ATOM 1287 O O . LEU A 1 174 ? -8.079 8.253 3.501 1.00 92.44 174 LEU A O 1
ATOM 1291 N N . LEU A 1 175 ? -5.840 8.363 3.446 1.00 92.88 175 LEU A N 1
ATOM 1292 C CA . LEU A 1 175 ? -5.693 9.236 4.609 1.00 92.88 175 LEU A CA 1
ATOM 1293 C C . LEU A 1 175 ? -4.385 10.024 4.549 1.00 92.88 175 LEU A C 1
ATOM 1295 O O . LEU A 1 175 ? -3.392 9.548 3.995 1.00 92.88 175 LEU A O 1
ATOM 1299 N N . LEU A 1 176 ? -4.377 11.193 5.190 1.00 93.25 176 LEU A N 1
ATOM 1300 C CA . LEU A 1 176 ? -3.195 12.018 5.426 1.00 93.25 176 LEU A CA 1
ATOM 1301 C C . LEU A 1 176 ? -3.108 12.382 6.912 1.00 93.25 176 LEU A C 1
ATOM 1303 O O . LEU A 1 176 ? -4.049 12.929 7.488 1.00 93.25 176 LEU A O 1
ATOM 1307 N N . GLN A 1 177 ? -1.962 12.106 7.531 1.00 91.12 177 GLN A N 1
ATOM 1308 C CA . GLN A 1 177 ? -1.707 12.423 8.935 1.00 91.12 177 GLN A CA 1
ATOM 1309 C C . GLN A 1 177 ? -1.708 13.938 9.160 1.00 91.12 177 GLN A C 1
ATOM 1311 O O . GLN A 1 177 ? -1.056 14.691 8.434 1.00 91.12 177 GLN A O 1
ATOM 1316 N N . GLY A 1 178 ? -2.447 14.380 10.179 1.00 83.81 178 GLY A N 1
ATOM 1317 C CA . GLY A 1 178 ? -2.529 15.780 10.598 1.00 83.81 178 GLY A CA 1
ATOM 1318 C C . GLY A 1 178 ? -3.213 16.741 9.617 1.00 83.81 178 GLY A C 1
ATOM 1319 O O . GLY A 1 178 ? -3.282 17.935 9.918 1.00 83.81 178 GLY A O 1
ATOM 1320 N N . ASP A 1 179 ? -3.714 16.259 8.475 1.00 85.31 179 ASP A N 1
ATOM 1321 C CA . ASP A 1 179 ? -4.389 17.090 7.478 1.00 85.31 179 ASP A CA 1
ATOM 1322 C C . ASP A 1 179 ? -5.770 17.566 7.972 1.00 85.31 179 ASP A C 1
ATOM 1324 O O . ASP A 1 179 ? -6.368 16.981 8.873 1.00 85.31 179 ASP A O 1
ATOM 1328 N N . ASN A 1 180 ? -6.265 18.657 7.384 1.00 81.00 180 ASN A N 1
ATOM 1329 C CA . ASN A 1 180 ? -7.598 19.221 7.656 1.00 81.00 180 ASN A CA 1
ATOM 1330 C C . ASN A 1 180 ? -8.536 19.132 6.448 1.00 81.00 180 ASN A C 1
ATOM 1332 O O . ASN A 1 180 ? -9.655 19.637 6.503 1.00 81.00 180 ASN A O 1
ATOM 1336 N N . GLY A 1 181 ? -8.055 18.585 5.332 1.00 83.56 181 GLY A N 1
ATOM 1337 C CA . GLY A 1 181 ? -8.816 18.440 4.104 1.00 83.56 181 GLY A CA 1
ATOM 1338 C C . GLY A 1 181 ? -9.596 17.130 4.060 1.00 83.56 181 GLY A C 1
ATOM 1339 O O . GLY A 1 181 ? -9.835 16.477 5.074 1.00 83.56 181 GLY A O 1
ATOM 1340 N N . ALA A 1 182 ? -9.956 16.726 2.841 1.00 84.75 182 ALA A N 1
ATOM 1341 C CA . ALA A 1 182 ? -10.767 15.537 2.565 1.00 84.75 182 ALA A CA 1
ATOM 1342 C C . ALA A 1 182 ? -10.179 14.222 3.114 1.00 84.75 182 ALA A C 1
ATOM 1344 O O . ALA A 1 182 ? -10.917 13.262 3.303 1.00 84.75 182 ALA A O 1
ATOM 1345 N N . TYR A 1 183 ? -8.871 14.184 3.388 1.00 87.31 183 TYR A N 1
ATOM 1346 C CA . TYR A 1 183 ? -8.158 12.998 3.876 1.00 87.31 183 TYR A CA 1
ATOM 1347 C C . TYR A 1 183 ? -7.686 13.138 5.329 1.00 87.31 183 TYR A C 1
ATOM 1349 O O . TYR A 1 183 ? -6.990 12.261 5.836 1.00 87.31 183 TYR A O 1
ATOM 1357 N N . GLY A 1 184 ? -8.026 14.249 5.988 1.00 79.56 184 GLY A N 1
ATOM 1358 C CA . GLY A 1 184 ? -7.488 14.629 7.292 1.00 79.56 184 GLY A CA 1
ATOM 1359 C C . GLY A 1 184 ? -8.060 13.880 8.485 1.00 79.56 184 GLY A C 1
ATOM 1360 O O . GLY A 1 184 ? -7.431 13.835 9.543 1.00 79.56 184 GLY A O 1
ATOM 1361 N N . GLY A 1 185 ? -9.222 13.250 8.318 1.00 81.31 185 GLY A N 1
ATOM 1362 C CA . GLY A 1 185 ? -9.936 12.653 9.431 1.00 81.31 185 GLY A CA 1
ATOM 1363 C C . GLY A 1 185 ? -11.085 11.738 9.029 1.00 81.31 185 GLY A C 1
ATOM 1364 O O . GLY A 1 185 ? -11.651 11.916 7.953 1.00 81.31 185 GLY A O 1
ATOM 1365 N N . PRO A 1 186 ? -11.472 10.781 9.892 1.00 80.75 186 PRO A N 1
ATOM 1366 C CA . PRO A 1 186 ? -12.666 9.969 9.671 1.00 80.75 186 PRO A CA 1
ATOM 1367 C C . PRO A 1 186 ? -13.970 10.745 9.913 1.00 80.75 186 PRO A C 1
ATOM 1369 O O . PRO A 1 186 ? -15.016 10.363 9.402 1.00 80.75 186 PRO A O 1
ATOM 1372 N N . VAL A 1 187 ? -13.917 11.831 10.695 1.00 80.31 187 VAL A N 1
ATOM 1373 C CA . VAL A 1 187 ? -15.031 12.758 10.954 1.00 80.31 187 VAL A CA 1
ATOM 1374 C C . VAL A 1 187 ? -14.491 14.195 11.070 1.00 80.31 187 VAL A C 1
ATOM 1376 O O . VAL A 1 187 ? -13.313 14.343 11.401 1.00 80.31 187 VAL A O 1
ATOM 1379 N N . PRO A 1 188 ? -15.309 15.252 10.859 1.00 77.62 188 PRO A N 1
ATOM 1380 C CA . PRO A 1 188 ? -14.847 16.647 10.722 1.00 77.62 188 PRO A CA 1
ATOM 1381 C C . PRO A 1 188 ? -13.975 17.224 11.855 1.00 77.62 188 PRO A C 1
ATOM 1383 O O . PRO A 1 188 ? -13.287 18.219 11.650 1.00 77.62 188 PRO A O 1
ATOM 1386 N N . GLU A 1 189 ? -13.967 16.610 13.039 1.00 82.94 189 GLU A N 1
ATOM 1387 C CA . GLU A 1 189 ? -13.242 17.098 14.225 1.00 82.94 189 GLU A CA 1
ATOM 1388 C C . GLU A 1 189 ? -12.107 16.174 14.679 1.00 82.94 189 GLU A C 1
ATOM 1390 O O . GLU A 1 189 ? -11.361 16.493 15.605 1.00 82.94 189 GLU A O 1
ATOM 1395 N N . ARG A 1 190 ? -11.969 15.003 14.057 1.00 87.69 190 ARG A N 1
ATOM 1396 C CA . ARG A 1 190 ? -11.008 13.983 14.465 1.00 87.69 190 ARG A CA 1
ATOM 1397 C C . ARG A 1 190 ? -9.954 13.849 13.387 1.00 87.69 190 ARG A C 1
ATOM 1399 O O . ARG A 1 190 ? -10.301 13.612 12.242 1.00 87.69 190 ARG A O 1
ATOM 1406 N N . ARG A 1 191 ? -8.682 13.949 13.752 1.00 90.69 191 ARG A N 1
ATOM 1407 C CA . ARG A 1 191 ? -7.565 13.863 12.812 1.00 90.69 191 ARG A CA 1
ATOM 1408 C C . ARG A 1 191 ? -6.828 12.546 12.927 1.00 90.69 191 ARG A C 1
ATOM 1410 O O . ARG A 1 191 ? -6.720 11.998 14.025 1.00 90.69 191 ARG A O 1
ATOM 1417 N N . TRP A 1 192 ? -6.270 12.089 11.812 1.00 93.00 192 TRP A N 1
ATOM 1418 C CA . TRP A 1 192 ? -5.290 11.007 11.810 1.00 93.00 192 TRP A CA 1
ATOM 1419 C C . TRP A 1 192 ? -3.991 11.470 12.466 1.00 93.00 192 TRP A C 1
ATOM 1421 O O . TRP A 1 192 ? -3.493 12.558 12.173 1.00 93.00 192 TRP A O 1
ATOM 1431 N N . ASP A 1 193 ? -3.452 10.643 13.352 1.00 90.25 193 ASP A N 1
ATOM 1432 C CA . ASP A 1 193 ? -2.181 10.886 14.033 1.00 90.25 193 ASP A CA 1
ATOM 1433 C C . ASP A 1 193 ? -1.116 9.921 13.518 1.00 90.25 193 ASP A C 1
ATOM 1435 O O . ASP A 1 193 ? -0.170 10.363 12.875 1.00 90.25 193 ASP A O 1
ATOM 1439 N N . THR A 1 194 ? -1.316 8.611 13.686 1.00 86.75 194 THR A N 1
ATOM 1440 C CA . THR A 1 194 ? -0.441 7.592 13.098 1.00 86.75 194 THR A CA 1
ATOM 1441 C C . THR A 1 194 ? -1.211 6.422 12.486 1.00 86.75 194 THR A C 1
ATOM 1443 O O . THR A 1 194 ? -2.341 6.138 12.879 1.00 86.75 194 THR A O 1
ATOM 1446 N N . VAL A 1 195 ? -0.587 5.730 11.530 1.00 85.88 195 VAL A N 1
ATOM 1447 C CA . VAL A 1 195 ? -1.020 4.413 11.041 1.00 85.88 195 VAL A CA 1
ATOM 1448 C C . VAL A 1 195 ? -0.021 3.400 11.576 1.00 85.88 195 VAL A C 1
ATOM 1450 O O . VAL A 1 195 ? 1.173 3.516 11.322 1.00 85.88 195 VAL A O 1
ATOM 1453 N N . VAL A 1 196 ? -0.517 2.438 12.344 1.00 81.25 196 VAL A N 1
ATOM 1454 C CA . VAL A 1 196 ? 0.296 1.412 13.005 1.00 81.25 196 VAL A CA 1
ATOM 1455 C C . VAL A 1 196 ? 0.426 0.182 12.120 1.00 81.25 196 VAL A C 1
ATOM 1457 O O . VAL A 1 196 ? 1.506 -0.373 11.984 1.00 81.25 196 VAL A O 1
ATOM 1460 N N . ALA A 1 197 ? -0.681 -0.233 11.512 1.00 79.38 197 ALA A N 1
ATOM 1461 C CA . ALA A 1 197 ? -0.737 -1.405 10.655 1.00 79.38 197 ALA A CA 1
ATOM 1462 C C . ALA A 1 197 ? -1.778 -1.181 9.564 1.00 79.38 197 ALA A C 1
ATOM 1464 O O . ALA A 1 197 ? -2.791 -0.520 9.800 1.00 79.38 197 ALA A O 1
ATOM 1465 N N . SER A 1 198 ? -1.557 -1.737 8.376 1.00 81.75 198 SER A N 1
ATOM 1466 C CA . SER A 1 198 ? -2.533 -1.683 7.288 1.00 81.75 198 SER A CA 1
ATOM 1467 C C . SER A 1 198 ? -2.454 -2.919 6.397 1.00 81.75 198 SER A C 1
ATOM 1469 O O . SER A 1 198 ? -1.414 -3.567 6.311 1.00 81.75 198 SER A O 1
ATOM 1471 N N . ASN A 1 199 ? -3.574 -3.278 5.777 1.00 80.12 199 ASN A N 1
ATOM 1472 C CA . ASN A 1 199 ? -3.678 -4.391 4.841 1.00 80.12 199 ASN A CA 1
ATOM 1473 C C . ASN A 1 199 ? -4.830 -4.156 3.845 1.00 80.12 199 ASN A C 1
ATOM 1475 O O . ASN A 1 199 ? -5.757 -3.396 4.140 1.00 80.12 199 ASN A O 1
ATOM 1479 N N . VAL A 1 200 ? -4.778 -4.786 2.668 1.00 79.06 200 VAL A N 1
ATOM 1480 C CA . VAL A 1 200 ? -5.789 -4.650 1.611 1.00 79.06 200 VAL A CA 1
ATOM 1481 C C . VAL A 1 200 ? -6.279 -6.000 1.090 1.00 79.06 200 VAL A C 1
ATOM 1483 O O . VAL A 1 200 ? -5.533 -6.896 0.705 1.00 79.06 200 VAL A O 1
ATOM 1486 N N . PHE A 1 201 ? -7.593 -6.151 1.036 1.00 76.88 201 PHE A N 1
ATOM 1487 C CA . PHE A 1 201 ? -8.249 -7.336 0.505 1.00 76.88 201 PHE A CA 1
ATOM 1488 C C . PHE A 1 201 ? -8.347 -7.318 -1.030 1.00 76.88 201 PHE A C 1
ATOM 1490 O O . PHE A 1 201 ? -8.177 -6.281 -1.668 1.00 76.88 201 PHE A O 1
ATOM 1497 N N . GLU A 1 202 ? -8.659 -8.468 -1.636 1.00 75.06 202 GLU A N 1
ATOM 1498 C CA . GLU A 1 202 ? -8.655 -8.664 -3.098 1.00 75.06 202 GLU A CA 1
ATOM 1499 C C . GLU A 1 202 ? -9.719 -7.790 -3.776 1.00 75.06 202 GLU A C 1
ATOM 1501 O O . GLU A 1 202 ? -9.585 -7.363 -4.920 1.00 75.06 202 GLU A O 1
ATOM 1506 N N . ASN A 1 203 ? -10.775 -7.478 -3.024 1.00 76.44 203 ASN A N 1
ATOM 1507 C CA . ASN A 1 203 ? -11.857 -6.572 -3.397 1.00 76.44 203 ASN A CA 1
ATOM 1508 C C . ASN A 1 203 ? -11.516 -5.082 -3.181 1.00 76.44 203 ASN A C 1
ATOM 1510 O O . ASN A 1 203 ? -12.370 -4.222 -3.385 1.00 76.44 203 ASN A O 1
ATOM 1514 N N . GLY A 1 204 ? -10.295 -4.769 -2.743 1.00 80.19 204 GLY A N 1
ATOM 1515 C CA . GLY A 1 204 ? -9.820 -3.415 -2.485 1.00 80.19 204 GLY A CA 1
ATOM 1516 C C . GLY A 1 204 ? -10.225 -2.844 -1.130 1.00 80.19 204 GLY A C 1
ATOM 1517 O O . GLY A 1 204 ? -9.905 -1.686 -0.868 1.00 80.19 204 GLY A O 1
ATOM 1518 N N . VAL A 1 205 ? -10.911 -3.600 -0.267 1.00 83.75 205 VAL A N 1
ATOM 1519 C CA . VAL A 1 205 ? -11.208 -3.158 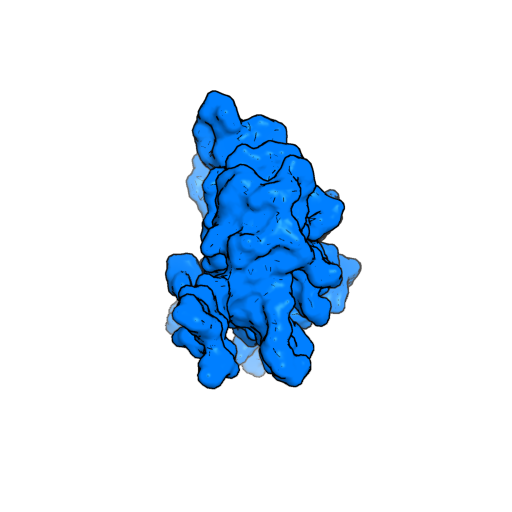1.103 1.00 83.75 205 VAL A CA 1
ATOM 1520 C C . VAL A 1 205 ? -9.911 -3.063 1.892 1.00 83.75 205 VAL A C 1
ATOM 1522 O O . VAL A 1 205 ? -9.143 -4.016 1.957 1.00 83.75 205 VAL A O 1
ATOM 1525 N N . VAL A 1 206 ? -9.685 -1.913 2.509 1.00 84.94 206 VAL A N 1
ATOM 1526 C CA . VAL A 1 206 ? -8.505 -1.635 3.322 1.00 84.94 206 VAL A CA 1
ATOM 1527 C C . VAL A 1 206 ? -8.890 -1.746 4.786 1.00 84.94 206 VAL A C 1
ATOM 1529 O O . VAL A 1 206 ? -9.888 -1.162 5.208 1.00 84.94 206 VAL A O 1
ATOM 1532 N N . VAL A 1 207 ? -8.111 -2.492 5.559 1.00 84.56 207 VAL A N 1
ATOM 1533 C CA . VAL A 1 207 ? -8.237 -2.558 7.016 1.00 84.56 207 VAL A CA 1
ATOM 1534 C C . VAL A 1 207 ? -6.941 -2.072 7.625 1.00 84.56 207 VAL A C 1
ATOM 1536 O O . VAL A 1 207 ? -5.856 -2.441 7.184 1.00 84.56 207 VAL A O 1
ATOM 1539 N N . PHE A 1 208 ? -7.047 -1.198 8.614 1.00 85.44 208 PHE A N 1
ATOM 1540 C CA . PHE A 1 208 ? -5.886 -0.552 9.200 1.00 85.44 208 PHE A CA 1
ATOM 1541 C C . PHE A 1 208 ? -6.139 -0.181 10.652 1.00 85.44 208 PHE A C 1
ATOM 1543 O O . PHE A 1 208 ? -7.262 0.115 11.054 1.00 85.44 208 PHE A O 1
ATOM 1550 N N . VAL A 1 209 ? -5.075 -0.192 11.443 1.00 85.69 209 VAL A N 1
ATOM 1551 C CA . VAL A 1 209 ? -5.082 0.297 12.817 1.00 85.69 209 VAL A CA 1
ATOM 1552 C C . VAL A 1 209 ? -4.413 1.655 12.819 1.00 85.69 209 VAL A C 1
ATOM 1554 O O . VAL A 1 209 ? -3.269 1.799 12.386 1.00 85.69 209 VAL A O 1
ATOM 1557 N N . ALA A 1 210 ? -5.145 2.662 13.277 1.00 88.81 210 ALA A N 1
ATOM 1558 C CA . ALA A 1 210 ? -4.676 4.036 13.271 1.00 88.81 210 ALA A CA 1
ATOM 1559 C C . ALA A 1 210 ? -5.076 4.760 14.547 1.00 88.81 210 ALA A C 1
ATOM 1561 O O . ALA A 1 210 ? -6.169 4.551 15.090 1.00 88.81 210 ALA A O 1
ATOM 1562 N N . SER A 1 211 ? -4.172 5.624 15.008 1.00 90.75 211 SER A N 1
ATOM 1563 C CA . SER A 1 211 ? -4.456 6.544 16.093 1.00 90.75 211 SER A CA 1
ATOM 1564 C C . SER A 1 211 ? -5.099 7.801 15.534 1.00 90.75 211 SER A C 1
ATOM 1566 O O . SER A 1 211 ? -4.782 8.295 14.447 1.00 90.75 211 SER A O 1
ATOM 1568 N N . THR A 1 212 ? -6.028 8.325 16.313 1.00 92.38 212 THR A N 1
ATOM 1569 C CA . THR A 1 212 ? -6.715 9.569 16.017 1.00 92.38 212 THR A CA 1
ATOM 1570 C C . THR A 1 212 ? -6.709 10.484 17.225 1.00 92.38 212 THR A C 1
ATOM 1572 O O . THR A 1 212 ? -6.531 10.031 18.357 1.00 92.38 212 THR A O 1
ATOM 1575 N N . TRP A 1 213 ? -6.913 11.776 16.991 1.00 91.19 213 TRP A N 1
ATOM 1576 C CA . TRP A 1 213 ? -7.035 12.774 18.048 1.00 91.19 213 TRP A CA 1
ATOM 1577 C C . TRP A 1 213 ? -8.026 13.867 17.680 1.00 91.19 213 TRP A C 1
ATOM 1579 O O . TRP A 1 213 ? -8.255 14.134 16.501 1.00 91.19 213 TRP A O 1
ATOM 1589 N N . THR A 1 214 ? -8.601 14.510 18.691 1.00 89.88 214 THR A N 1
ATOM 1590 C CA . THR A 1 214 ? -9.559 15.608 18.522 1.00 89.88 214 THR A CA 1
ATOM 1591 C C . THR A 1 214 ? -8.960 16.875 19.127 1.00 89.88 214 THR A C 1
ATOM 1593 O O . THR A 1 214 ? -8.853 16.949 20.350 1.00 89.88 214 THR A O 1
ATOM 1596 N N . PRO A 1 215 ? -8.562 17.881 18.328 1.00 84.69 215 PRO A N 1
ATOM 1597 C CA . PRO A 1 215 ? -8.099 19.156 18.866 1.00 84.69 215 PRO A CA 1
ATOM 1598 C C . PRO A 1 215 ? -9.170 19.818 19.758 1.00 84.69 215 PRO A C 1
ATOM 1600 O O . PRO A 1 215 ? -10.350 19.750 19.421 1.00 84.69 215 PRO A O 1
ATOM 1603 N N . PRO A 1 216 ? -8.798 20.482 20.870 1.00 88.62 216 PRO A N 1
ATOM 1604 C CA . PRO A 1 216 ? -7.439 20.697 21.377 1.00 88.62 216 PRO A CA 1
ATOM 1605 C C . PRO A 1 216 ? -6.908 19.544 22.248 1.00 88.62 216 PRO A C 1
ATOM 1607 O O . PRO A 1 216 ? -5.810 19.650 22.789 1.00 88.62 216 PRO A O 1
ATOM 1610 N N . SER A 1 217 ? -7.667 18.458 22.417 1.00 87.38 217 SER A N 1
ATOM 1611 C CA . SER A 1 217 ? -7.245 17.329 23.242 1.00 87.38 217 SER A CA 1
ATOM 1612 C C . SER A 1 217 ? -6.016 16.638 22.656 1.00 87.38 217 SER A C 1
ATOM 1614 O O . SER A 1 217 ? -5.962 16.296 21.475 1.00 87.38 217 SER A O 1
ATOM 1616 N N . ALA A 1 218 ? -5.027 16.380 23.510 1.00 81.94 218 ALA A N 1
ATOM 1617 C CA . ALA A 1 218 ? -3.882 15.555 23.151 1.00 81.94 218 ALA A CA 1
ATOM 1618 C C . ALA A 1 218 ? -4.210 14.052 23.183 1.00 81.94 218 ALA A C 1
ATOM 1620 O O . ALA A 1 218 ? -3.422 13.255 22.675 1.00 81.94 218 ALA A O 1
ATOM 1621 N N . THR A 1 219 ? -5.359 13.655 23.744 1.00 87.56 219 THR A N 1
ATOM 1622 C CA . THR A 1 219 ? -5.734 12.247 23.904 1.00 87.56 219 THR A CA 1
ATOM 1623 C C . THR A 1 219 ? -5.774 11.541 22.554 1.00 87.56 219 THR A C 1
ATOM 1625 O O . THR A 1 219 ? -6.517 11.928 21.649 1.00 87.56 219 THR A O 1
ATOM 1628 N N . ARG A 1 220 ? -4.959 10.489 22.437 1.00 88.12 220 ARG A N 1
ATOM 1629 C CA . ARG A 1 220 ? -4.921 9.605 21.277 1.00 88.12 220 ARG A CA 1
ATOM 1630 C C . ARG A 1 220 ? -5.841 8.419 21.499 1.00 88.12 220 ARG A C 1
ATOM 1632 O O . ARG A 1 220 ? -5.839 7.826 22.574 1.00 88.12 220 ARG A O 1
ATOM 1639 N N . ARG A 1 221 ? -6.597 8.062 20.466 1.00 88.06 221 ARG A N 1
ATOM 1640 C CA . ARG A 1 221 ? -7.417 6.851 20.439 1.00 88.06 221 ARG A CA 1
ATOM 1641 C C . ARG A 1 221 ? -6.954 5.957 19.308 1.00 88.06 221 ARG A C 1
ATOM 1643 O O . ARG A 1 221 ? -7.011 6.376 18.152 1.00 88.06 221 ARG A O 1
ATOM 1650 N N . LEU A 1 222 ? -6.519 4.750 19.652 1.00 89.12 222 LEU A N 1
ATOM 1651 C CA . LEU A 1 222 ? -6.236 3.702 18.683 1.00 89.12 222 LEU A CA 1
ATOM 1652 C C . LEU A 1 222 ? -7.516 2.916 18.403 1.00 89.12 222 LEU A C 1
ATOM 1654 O O . LEU A 1 222 ? -8.184 2.468 19.337 1.00 89.12 222 LEU A O 1
ATOM 1658 N N . SER A 1 223 ? -7.836 2.761 17.124 1.00 89.69 223 SER A N 1
ATOM 1659 C CA . SER A 1 223 ? -9.015 2.025 16.671 1.00 89.69 223 SER A CA 1
ATOM 1660 C C . SER A 1 223 ? -8.673 1.187 15.441 1.00 89.69 223 SER A C 1
ATOM 1662 O O . SER A 1 223 ? -7.727 1.501 14.709 1.00 89.69 223 SER A O 1
ATOM 1664 N N . LEU A 1 224 ? -9.448 0.128 15.214 1.00 88.19 224 LEU A N 1
ATOM 1665 C CA . LEU A 1 224 ? -9.440 -0.623 13.965 1.00 88.19 224 LEU A CA 1
ATOM 1666 C C . LEU A 1 224 ? -10.421 0.030 12.995 1.00 88.19 224 LEU A C 1
ATOM 1668 O O . LEU A 1 224 ? -11.578 0.285 13.337 1.00 88.19 224 LEU A O 1
ATOM 1672 N N . TRP A 1 225 ? -9.964 0.251 11.773 1.00 89.62 225 TRP A N 1
ATOM 1673 C CA . TRP A 1 225 ? -10.711 0.926 10.728 1.00 89.62 225 TRP A CA 1
ATOM 1674 C C . TRP A 1 225 ? -10.847 0.044 9.498 1.00 89.62 225 TRP A C 1
ATOM 1676 O O . TRP A 1 225 ? -9.955 -0.740 9.169 1.00 89.62 225 TRP A O 1
ATOM 1686 N N . ARG A 1 226 ? -11.959 0.224 8.792 1.00 88.44 226 ARG A N 1
ATOM 1687 C CA . ARG A 1 226 ? -12.235 -0.351 7.478 1.00 88.44 226 ARG A CA 1
ATOM 1688 C C . ARG A 1 226 ? -12.505 0.771 6.488 1.00 88.44 226 ARG A C 1
ATOM 1690 O O . ARG A 1 226 ? -13.202 1.721 6.815 1.00 88.44 226 ARG A O 1
ATOM 1697 N N . MET A 1 227 ? -12.027 0.634 5.260 1.00 89.06 227 MET A N 1
ATOM 1698 C CA . MET A 1 227 ? -12.358 1.539 4.164 1.00 89.06 227 MET A CA 1
ATOM 1699 C C . MET A 1 227 ? -12.616 0.742 2.890 1.00 89.06 227 MET A C 1
ATOM 1701 O O . MET A 1 227 ? -11.722 0.069 2.370 1.00 89.06 227 MET A O 1
ATOM 1705 N N . ARG A 1 228 ? -13.845 0.806 2.372 1.00 87.38 228 ARG A N 1
ATOM 1706 C CA . ARG A 1 228 ? -14.169 0.229 1.061 1.00 87.38 228 ARG A CA 1
ATOM 1707 C C . ARG A 1 228 ? -13.783 1.199 -0.060 1.00 87.38 228 ARG A C 1
ATOM 1709 O O . ARG A 1 228 ? -13.619 2.393 0.187 1.00 87.38 228 ARG A O 1
ATOM 1716 N N . PRO A 1 229 ? -13.603 0.718 -1.300 1.00 85.44 229 PRO A N 1
ATOM 1717 C CA . PRO A 1 229 ? -13.451 1.601 -2.451 1.00 85.44 229 PRO A CA 1
ATOM 1718 C C . PRO A 1 229 ? -14.578 2.638 -2.542 1.00 85.44 229 PRO A C 1
ATOM 1720 O O . PRO A 1 229 ? -15.745 2.265 -2.577 1.00 85.44 229 PRO A O 1
ATOM 1723 N N . GLY A 1 230 ? -14.222 3.926 -2.572 1.00 85.00 230 GLY A N 1
ATOM 1724 C CA . GLY A 1 230 ? -15.177 5.035 -2.685 1.00 85.00 230 GLY A CA 1
ATOM 1725 C C . GLY A 1 230 ? -15.993 5.365 -1.427 1.00 85.00 230 GLY A C 1
ATOM 1726 O O . GLY A 1 230 ? -16.831 6.261 -1.488 1.00 85.00 230 GLY A O 1
ATOM 1727 N N . GLU A 1 231 ? -15.763 4.686 -0.301 1.00 86.94 231 GLU A N 1
ATOM 1728 C CA . GLU A 1 231 ? -16.461 4.950 0.964 1.00 86.94 231 GLU A CA 1
ATOM 1729 C C . GLU A 1 231 ? -15.565 5.685 1.967 1.00 86.94 231 GLU A C 1
ATOM 1731 O O . GLU A 1 231 ? -14.336 5.588 1.930 1.00 86.94 231 GLU A O 1
ATOM 1736 N N . LEU A 1 232 ? -16.198 6.395 2.903 1.00 87.19 232 LEU A N 1
ATOM 1737 C CA . LEU A 1 232 ? -15.508 6.961 4.060 1.00 87.19 232 LEU A CA 1
ATOM 1738 C C . LEU A 1 232 ? -15.013 5.845 5.001 1.00 87.19 232 LEU A C 1
ATOM 1740 O O . LEU A 1 232 ? -15.611 4.766 5.048 1.00 87.19 232 LEU A O 1
ATOM 1744 N N . PRO A 1 233 ? -13.939 6.089 5.772 1.00 90.25 233 PRO A N 1
ATOM 1745 C CA . PRO A 1 233 ? -13.462 5.122 6.748 1.00 90.25 233 PRO A CA 1
ATOM 1746 C C . PRO A 1 233 ? -14.478 4.896 7.871 1.00 90.25 233 PRO A C 1
ATOM 1748 O O . PRO A 1 233 ? -15.056 5.830 8.423 1.00 90.25 233 PRO A O 1
ATOM 1751 N N . GLU A 1 234 ? -14.629 3.636 8.252 1.00 90.00 234 GLU A N 1
ATOM 1752 C CA . GLU A 1 234 ? -15.531 3.159 9.290 1.00 90.00 234 GLU A CA 1
ATOM 1753 C C . GLU A 1 234 ? -14.729 2.604 10.466 1.00 90.00 234 GLU A C 1
ATOM 1755 O O . GLU A 1 234 ? -13.851 1.758 10.293 1.00 90.00 234 GLU A O 1
ATOM 1760 N N . GLU A 1 235 ? -15.034 3.086 11.669 1.00 89.25 235 GLU A N 1
ATOM 1761 C CA . GLU A 1 235 ? -14.443 2.600 12.917 1.00 89.25 235 GLU A CA 1
ATOM 1762 C C . GLU A 1 235 ? -15.117 1.272 13.298 1.00 89.25 235 GLU A C 1
ATOM 1764 O O . GLU A 1 235 ? -16.262 1.279 13.751 1.00 89.25 235 GLU A O 1
ATOM 1769 N N . ILE A 1 236 ? -14.431 0.144 13.090 1.00 86.94 236 ILE A N 1
ATOM 1770 C CA . ILE A 1 236 ? -15.007 -1.206 13.237 1.00 86.94 236 ILE A CA 1
ATOM 1771 C C . ILE A 1 236 ? -14.660 -1.908 14.556 1.00 86.94 236 ILE A C 1
ATOM 1773 O O . ILE A 1 236 ? -15.290 -2.905 14.896 1.00 86.94 236 ILE A O 1
ATOM 1777 N N . LEU A 1 237 ? -13.663 -1.411 15.291 1.00 87.00 237 LEU A N 1
ATOM 1778 C CA . LEU A 1 237 ? -13.410 -1.784 16.684 1.00 87.00 237 LEU A CA 1
ATOM 1779 C C . LEU A 1 237 ? -12.766 -0.604 17.404 1.00 87.00 237 LEU A C 1
ATOM 1781 O O . LEU A 1 237 ? -11.795 -0.025 16.906 1.00 87.00 237 LEU A O 1
ATOM 1785 N N . LYS A 1 238 ? -13.278 -0.263 18.584 1.00 88.69 238 LYS A N 1
ATOM 1786 C CA . LYS A 1 238 ? -12.774 0.852 19.394 1.00 88.69 238 LYS A CA 1
ATOM 1787 C C . LYS A 1 238 ? -12.980 0.621 20.888 1.00 88.69 238 LYS A C 1
ATOM 1789 O O . LYS A 1 238 ? -13.831 -0.160 21.303 1.00 88.69 238 LYS A O 1
ATOM 1794 N N . THR A 1 239 ? -12.250 1.374 21.713 1.00 88.12 239 THR A N 1
ATOM 1795 C CA . THR A 1 239 ? -12.512 1.444 23.161 1.00 88.12 239 THR A CA 1
ATOM 1796 C C . THR A 1 239 ? -13.986 1.751 23.436 1.00 88.12 239 THR A C 1
ATOM 1798 O O . THR A 1 239 ? -14.523 2.713 22.878 1.00 88.12 239 THR A O 1
ATOM 1801 N N . GLY A 1 240 ? -14.601 0.966 24.318 1.00 89.00 240 GLY A N 1
ATOM 1802 C CA . GLY A 1 240 ? -16.013 1.012 24.690 1.00 89.00 240 GLY A CA 1
ATOM 1803 C C . GLY A 1 240 ? -16.886 -0.014 23.962 1.00 89.00 240 GLY A C 1
ATOM 1804 O O . GLY A 1 240 ? -17.972 -0.315 24.451 1.00 89.00 240 GLY A O 1
ATOM 1805 N N . ASP A 1 241 ? -16.427 -0.581 22.841 1.00 89.06 241 ASP A N 1
ATOM 1806 C CA . ASP A 1 241 ? -17.167 -1.644 22.155 1.00 89.06 241 ASP A CA 1
ATOM 1807 C C . ASP A 1 241 ? -17.215 -2.910 23.008 1.00 89.06 241 ASP A C 1
ATOM 1809 O O . ASP A 1 241 ? -16.324 -3.170 23.812 1.00 89.06 241 ASP A O 1
ATOM 1813 N N . THR A 1 242 ? -18.254 -3.719 22.824 1.00 86.94 242 THR A N 1
ATOM 1814 C CA . THR A 1 242 ? -18.413 -4.987 23.542 1.00 86.94 242 THR A CA 1
ATOM 1815 C C . THR A 1 242 ? -18.089 -6.160 22.622 1.00 86.94 242 THR A C 1
ATOM 1817 O O . THR A 1 242 ? -18.559 -6.206 21.487 1.00 86.94 242 THR A O 1
ATOM 1820 N N . VAL A 1 243 ? -17.310 -7.123 23.113 1.00 82.62 243 VAL A N 1
ATOM 1821 C CA . VAL A 1 243 ? -16.896 -8.323 22.369 1.00 82.62 243 VAL A CA 1
ATOM 1822 C C . VAL A 1 243 ? -17.303 -9.599 23.100 1.00 82.62 243 VAL A C 1
ATOM 1824 O O . VAL A 1 243 ? -17.474 -9.596 24.322 1.00 82.62 243 VAL A O 1
ATOM 1827 N N . ARG A 1 244 ? -17.461 -10.696 22.348 1.00 81.12 244 ARG A N 1
ATOM 1828 C CA . ARG A 1 244 ? -17.768 -12.019 22.901 1.00 81.12 244 ARG A CA 1
ATOM 1829 C C . ARG A 1 244 ? -16.485 -12.660 23.426 1.00 81.12 244 ARG A C 1
ATOM 1831 O O . ARG A 1 244 ? -15.512 -12.838 22.697 1.00 81.12 244 ARG A O 1
ATOM 1838 N N . PHE A 1 245 ? -16.497 -13.025 24.699 1.00 74.88 245 PHE A N 1
ATOM 1839 C CA . PHE A 1 245 ? -15.377 -13.613 25.412 1.00 74.88 245 PHE A CA 1
ATOM 1840 C C . PHE A 1 245 ? -15.752 -15.015 25.917 1.00 74.88 245 PHE A C 1
ATOM 1842 O O . PHE A 1 245 ? -16.559 -15.132 26.839 1.00 74.88 245 PHE A O 1
ATOM 1849 N N . PRO A 1 246 ? -15.203 -16.089 25.328 1.00 72.88 246 PRO A N 1
ATOM 1850 C CA . PRO A 1 246 ? -15.463 -17.444 25.792 1.00 72.88 246 PRO A CA 1
ATOM 1851 C C . PRO A 1 246 ? -14.785 -17.694 27.147 1.00 72.88 246 PRO A C 1
ATOM 1853 O O . PRO A 1 246 ? -13.582 -17.484 27.304 1.00 72.88 246 PRO A O 1
ATOM 1856 N N . THR A 1 247 ? -15.554 -18.179 28.118 1.00 74.56 247 THR A N 1
ATOM 1857 C CA . THR A 1 247 ? -15.093 -18.642 29.433 1.00 74.56 247 THR A CA 1
ATOM 1858 C C . THR A 1 247 ? -15.495 -20.097 29.652 1.00 74.56 247 THR A C 1
ATOM 1860 O O . THR A 1 247 ? -16.286 -20.671 28.903 1.00 74.56 247 THR A O 1
ATOM 1863 N N . SER A 1 248 ? -14.968 -20.713 30.711 1.00 76.50 248 SER A N 1
ATOM 1864 C CA . SER A 1 248 ? -15.390 -22.055 31.131 1.00 76.50 248 SER A CA 1
ATOM 1865 C C . SER A 1 248 ? -16.872 -22.130 31.526 1.00 76.50 248 SER A C 1
ATOM 1867 O O . SER A 1 248 ? -17.426 -23.226 31.553 1.00 76.50 248 SER A O 1
ATOM 1869 N N . ALA A 1 249 ? -17.515 -20.993 31.815 1.00 83.94 249 ALA A N 1
ATOM 1870 C CA . ALA A 1 249 ? -18.928 -20.898 32.175 1.00 83.94 249 ALA A CA 1
ATOM 1871 C C . ALA A 1 249 ? -19.848 -20.559 30.984 1.00 83.94 249 ALA A C 1
ATOM 1873 O O . ALA A 1 249 ? -21.068 -20.582 31.133 1.00 83.94 249 ALA A O 1
ATOM 1874 N N . GLY A 1 250 ? -19.287 -20.254 29.809 1.00 80.44 250 GLY A N 1
ATOM 1875 C CA . GLY A 1 250 ? -20.032 -19.845 28.618 1.00 80.44 250 GLY A CA 1
ATOM 1876 C C . GLY A 1 250 ? -19.434 -18.608 27.951 1.00 80.44 250 GLY A C 1
ATOM 1877 O O . GLY A 1 250 ? -18.322 -18.196 28.257 1.00 80.44 250 GLY A O 1
ATOM 1878 N N . VAL A 1 251 ? -20.158 -18.011 27.006 1.00 82.12 251 VAL A N 1
ATOM 1879 C CA . VAL A 1 251 ? -19.721 -16.769 26.351 1.00 82.12 251 VAL A CA 1
ATOM 1880 C C . VAL A 1 251 ? -20.192 -15.572 27.170 1.00 82.12 251 VAL A C 1
ATOM 1882 O O . VAL A 1 251 ? -21.390 -15.370 27.356 1.00 82.12 251 VAL A O 1
ATOM 1885 N N . GLU A 1 252 ? -19.245 -14.761 27.623 1.00 84.31 252 GLU A N 1
ATOM 1886 C CA . GLU A 1 252 ? -19.487 -13.491 28.302 1.00 84.31 252 GLU A CA 1
ATOM 1887 C C . GLU A 1 252 ? -19.302 -12.316 27.341 1.00 84.31 252 GLU A C 1
ATOM 1889 O O . GLU A 1 252 ? -18.603 -12.410 26.336 1.00 84.31 252 GLU A O 1
ATOM 1894 N N . LEU A 1 253 ? -19.913 -11.179 27.659 1.00 84.62 253 LEU A N 1
ATOM 1895 C CA . LEU A 1 253 ? -19.691 -9.926 26.948 1.00 84.62 253 LEU A CA 1
ATOM 1896 C C . LEU A 1 253 ? -18.724 -9.055 27.749 1.00 84.62 253 LEU A C 1
ATOM 1898 O O . LEU A 1 253 ? -18.951 -8.815 28.933 1.00 84.62 253 LEU A O 1
ATOM 1902 N N . ARG A 1 254 ? -17.651 -8.580 27.110 1.00 85.50 254 ARG A N 1
ATOM 1903 C CA . ARG A 1 254 ? -16.642 -7.721 27.752 1.00 85.50 254 ARG A CA 1
ATOM 1904 C C . ARG A 1 254 ? -16.385 -6.467 26.940 1.00 85.50 254 ARG A C 1
ATOM 1906 O O . ARG A 1 254 ? -16.322 -6.527 25.715 1.00 85.50 254 ARG A O 1
ATOM 1913 N N . ALA A 1 255 ? -16.225 -5.340 27.625 1.00 88.94 255 ALA A N 1
ATOM 1914 C CA . ALA A 1 255 ? -15.896 -4.076 26.984 1.00 88.94 255 ALA A CA 1
ATOM 1915 C C . ALA A 1 255 ? -14.410 -4.025 26.597 1.00 88.94 255 ALA A C 1
ATOM 1917 O O . ALA A 1 255 ? -13.543 -4.468 27.351 1.00 88.94 255 ALA A O 1
ATOM 1918 N N . VAL A 1 256 ? -14.112 -3.445 25.439 1.00 88.00 256 VAL A N 1
ATOM 1919 C CA . VAL A 1 256 ? -12.757 -3.127 24.989 1.00 88.00 256 VAL A CA 1
ATOM 1920 C C . VAL A 1 256 ? -12.287 -1.870 25.709 1.00 88.00 256 VAL A C 1
ATOM 1922 O O . VAL A 1 256 ? -12.915 -0.817 25.614 1.00 88.00 256 VAL A O 1
ATOM 1925 N N . ARG A 1 257 ? -11.157 -1.947 26.404 1.00 87.44 257 ARG A N 1
ATOM 1926 C CA . ARG A 1 257 ? -10.513 -0.806 27.069 1.00 87.44 257 ARG A CA 1
ATOM 1927 C C . ARG A 1 257 ? -9.502 -0.110 26.168 1.00 87.44 257 ARG A C 1
ATOM 1929 O O . ARG A 1 257 ? -9.416 1.116 26.172 1.00 87.44 257 ARG A O 1
ATOM 1936 N N . GLY A 1 258 ? -8.806 -0.873 25.337 1.00 84.50 258 GLY A N 1
ATOM 1937 C CA . GLY A 1 258 ? -7.792 -0.354 24.431 1.00 84.50 258 GLY A CA 1
ATOM 1938 C C . GLY A 1 258 ? -7.474 -1.334 23.315 1.00 84.50 258 GLY A C 1
ATOM 1939 O O . GLY A 1 258 ? -7.741 -2.527 23.427 1.00 84.50 258 GLY A O 1
ATOM 1940 N N . ILE A 1 259 ? -6.901 -0.812 22.235 1.00 82.06 259 ILE A N 1
ATOM 1941 C CA . ILE A 1 259 ? -6.290 -1.606 21.168 1.00 82.06 259 ILE A CA 1
ATOM 1942 C C . ILE A 1 259 ? -4.778 -1.413 21.278 1.00 82.06 259 ILE A C 1
ATOM 1944 O O . ILE A 1 259 ? -4.318 -0.283 21.454 1.00 82.06 259 ILE A O 1
ATOM 1948 N N . SER A 1 260 ? -4.021 -2.505 21.198 1.00 73.75 260 SER A N 1
ATOM 1949 C CA . SER A 1 260 ? -2.558 -2.510 21.276 1.00 73.75 260 SER A CA 1
ATOM 1950 C C . SER A 1 260 ? -1.935 -2.471 19.881 1.00 73.75 260 SER A C 1
ATOM 1952 O O . SER A 1 260 ? -2.449 -3.066 18.936 1.00 73.75 260 SER A O 1
ATOM 1954 N N . SER A 1 261 ? -0.794 -1.788 19.766 1.00 67.06 261 SER A N 1
ATOM 1955 C CA . SER A 1 261 ? 0.053 -1.776 18.569 1.00 67.06 261 SER A CA 1
ATOM 1956 C C . SER A 1 261 ? 1.137 -2.860 18.568 1.00 67.06 261 SER A C 1
ATOM 1958 O O . SER A 1 261 ? 1.760 -3.080 17.537 1.00 67.06 261 SER A O 1
ATOM 1960 N N . ILE A 1 262 ? 1.411 -3.492 19.716 1.00 53.72 262 ILE A N 1
ATOM 1961 C CA . ILE A 1 262 ? 2.698 -4.153 20.013 1.00 53.72 262 ILE A CA 1
ATOM 1962 C C . ILE A 1 262 ? 2.942 -5.410 19.164 1.00 53.72 262 ILE A C 1
ATOM 1964 O O . ILE A 1 262 ? 4.093 -5.726 18.879 1.00 53.72 262 ILE A O 1
ATOM 1968 N N . ASN A 1 263 ? 1.887 -6.084 18.699 1.00 53.50 263 ASN A N 1
ATOM 1969 C CA . ASN A 1 263 ? 2.002 -7.314 17.905 1.00 53.50 263 ASN A CA 1
ATOM 1970 C C . ASN A 1 263 ? 1.348 -7.225 16.516 1.00 53.50 263 ASN A C 1
ATOM 1972 O O . ASN A 1 263 ? 1.233 -8.229 15.818 1.00 53.50 263 ASN A O 1
ATOM 1976 N N . LEU A 1 264 ? 0.930 -6.030 16.088 1.00 54.97 264 LEU A N 1
ATOM 1977 C CA . LEU A 1 264 ? 0.321 -5.811 14.774 1.00 54.97 264 LEU A CA 1
ATOM 1978 C C . LEU A 1 264 ? 1.398 -5.522 13.724 1.00 54.97 264 LEU A C 1
ATOM 1980 O O . LEU A 1 264 ? 1.483 -4.415 13.208 1.00 54.97 264 LEU A O 1
ATOM 1984 N N . GLY A 1 265 ? 2.260 -6.504 13.444 1.00 49.56 265 GLY A N 1
ATOM 1985 C CA . GLY A 1 265 ? 3.170 -6.480 12.291 1.00 49.56 265 GLY A CA 1
ATOM 1986 C C . GLY A 1 265 ? 4.070 -5.242 12.139 1.00 49.56 265 GLY A C 1
ATOM 1987 O O . GLY A 1 265 ? 4.510 -4.963 11.025 1.00 49.56 265 GLY A O 1
ATOM 1988 N N . THR A 1 266 ? 4.370 -4.493 13.206 1.00 39.12 266 THR A N 1
ATOM 1989 C CA . THR A 1 266 ? 5.275 -3.335 13.137 1.00 39.12 266 THR A CA 1
ATOM 1990 C C . THR A 1 266 ? 6.725 -3.807 13.110 1.00 39.12 266 THR A C 1
ATOM 1992 O O . THR A 1 266 ? 7.426 -3.802 14.121 1.00 39.12 266 THR A O 1
ATOM 1995 N N . GLY A 1 267 ? 7.169 -4.254 11.940 1.00 37.75 267 GLY A N 1
ATOM 1996 C CA . GLY A 1 267 ? 8.536 -4.681 11.668 1.00 37.75 267 GLY A CA 1
ATOM 1997 C C . GLY A 1 267 ? 9.255 -3.734 10.715 1.00 37.75 267 GLY A C 1
ATOM 1998 O O . GLY A 1 267 ? 9.782 -4.175 9.697 1.00 37.75 267 GLY A O 1
ATOM 1999 N N . SER A 1 268 ? 9.326 -2.439 11.034 1.00 33.06 268 SER A N 1
ATOM 2000 C CA . SER A 1 268 ? 10.296 -1.522 10.426 1.00 33.06 268 SER A CA 1
ATOM 2001 C C . SER A 1 268 ? 11.716 -1.873 10.903 1.00 33.06 268 SER A C 1
ATOM 2003 O O . SER A 1 268 ? 12.327 -1.122 11.656 1.00 33.06 268 SER A O 1
ATOM 2005 N N . ALA A 1 269 ? 12.210 -3.055 10.522 1.00 27.31 269 ALA A N 1
ATOM 2006 C CA . ALA A 1 269 ? 13.596 -3.507 10.637 1.00 27.31 269 ALA A CA 1
ATOM 2007 C C . ALA A 1 269 ? 13.783 -4.833 9.869 1.00 27.31 269 ALA A C 1
ATOM 2009 O O . ALA A 1 269 ? 13.872 -5.900 10.460 1.00 27.31 269 ALA A O 1
ATOM 2010 N N . GLY A 1 270 ? 13.853 -4.779 8.536 1.00 31.25 270 GLY A N 1
ATOM 2011 C CA . GLY A 1 270 ? 14.607 -5.759 7.733 1.00 31.25 270 GLY A CA 1
ATOM 2012 C C . GLY A 1 270 ? 14.162 -7.234 7.695 1.00 31.25 270 GLY A C 1
ATOM 2013 O O . GLY A 1 270 ? 14.771 -7.998 6.953 1.00 31.25 270 GLY A O 1
ATOM 2014 N N . LEU A 1 271 ? 13.121 -7.653 8.409 1.00 26.66 271 LEU A N 1
ATOM 2015 C CA . LEU A 1 271 ? 12.629 -9.033 8.509 1.00 26.66 271 LEU A CA 1
ATOM 2016 C C . LEU A 1 271 ? 11.128 -8.941 8.875 1.00 26.66 271 LEU A C 1
ATOM 2018 O O . LEU A 1 271 ? 10.821 -8.308 9.869 1.00 26.66 271 LEU A O 1
ATOM 2022 N N . GLN A 1 272 ? 10.107 -9.460 8.192 1.00 37.09 272 GLN A N 1
ATOM 2023 C CA . GLN A 1 272 ? 9.966 -10.353 7.053 1.00 37.09 272 GLN A CA 1
ATOM 2024 C C . GLN A 1 272 ? 8.582 -10.076 6.415 1.00 37.09 272 GLN A C 1
ATOM 2026 O O . GLN A 1 272 ? 7.553 -10.259 7.058 1.00 37.09 272 GLN A O 1
ATOM 2031 N N . ASN A 1 273 ? 8.541 -9.669 5.140 1.00 39.25 273 ASN A N 1
ATOM 2032 C CA . ASN A 1 273 ? 7.331 -9.799 4.319 1.00 39.25 273 ASN A CA 1
ATOM 2033 C C . ASN A 1 273 ? 7.264 -11.252 3.854 1.00 39.25 273 ASN A C 1
ATOM 2035 O O . ASN A 1 273 ? 7.626 -11.556 2.715 1.00 39.25 273 ASN A O 1
ATOM 2039 N N . HIS A 1 274 ? 6.881 -12.159 4.743 1.00 36.66 274 HIS A N 1
ATOM 2040 C CA . HIS A 1 274 ? 6.551 -13.503 4.307 1.00 36.66 274 HIS A CA 1
ATOM 2041 C C . HIS A 1 274 ? 5.189 -13.445 3.642 1.00 36.66 274 HIS A C 1
ATOM 2043 O O . HIS A 1 274 ? 4.165 -13.241 4.292 1.00 36.66 274 HIS A O 1
ATOM 2049 N N . ALA A 1 275 ? 5.171 -13.642 2.330 1.00 36.16 275 ALA A N 1
ATOM 2050 C CA . ALA A 1 275 ? 3.992 -14.207 1.707 1.00 36.16 275 ALA A CA 1
ATOM 2051 C C . ALA A 1 275 ? 3.797 -15.604 2.325 1.00 36.16 275 ALA A C 1
ATOM 2053 O O . ALA A 1 275 ? 4.467 -16.562 1.948 1.00 36.16 275 ALA A O 1
ATOM 2054 N N . GLY A 1 276 ? 2.973 -15.682 3.370 1.00 36.62 276 GLY A N 1
ATOM 2055 C CA . GLY A 1 276 ? 2.796 -16.898 4.163 1.00 36.62 276 GLY A CA 1
ATOM 2056 C C . GLY A 1 276 ? 2.709 -16.691 5.674 1.00 36.62 276 GLY A C 1
ATOM 2057 O O . GLY A 1 276 ? 2.131 -17.559 6.319 1.00 36.62 276 GLY A O 1
ATOM 2058 N N . ASP A 1 277 ? 3.176 -15.563 6.230 1.00 37.66 277 ASP A N 1
ATOM 2059 C CA . ASP A 1 277 ? 2.994 -15.308 7.665 1.00 37.66 277 ASP A CA 1
ATOM 2060 C C . ASP A 1 277 ? 1.734 -14.477 7.910 1.00 37.66 277 ASP A C 1
ATOM 2062 O O . ASP A 1 277 ? 1.585 -13.346 7.433 1.00 37.66 277 ASP A O 1
ATOM 2066 N N . ASP A 1 278 ? 0.830 -15.080 8.681 1.00 48.12 278 ASP A N 1
ATOM 2067 C CA . ASP A 1 278 ? -0.430 -14.557 9.208 1.00 48.12 278 ASP A CA 1
ATOM 2068 C C . ASP A 1 278 ? -0.197 -13.358 10.158 1.00 48.12 278 ASP A C 1
ATOM 2070 O O . ASP A 1 278 ? -0.475 -13.413 11.352 1.00 48.12 278 ASP A O 1
ATOM 2074 N N . SER A 1 279 ? 0.347 -12.257 9.635 1.00 57.97 279 SER A N 1
ATOM 2075 C CA . SER A 1 279 ? 0.854 -11.119 10.423 1.00 57.97 279 SER A CA 1
ATOM 2076 C C . SER A 1 279 ? -0.202 -10.393 11.260 1.00 57.97 279 SER A C 1
ATOM 2078 O O . SER A 1 279 ? 0.150 -9.767 12.249 1.00 57.97 279 SER A O 1
ATOM 2080 N N . TRP A 1 280 ? -1.471 -10.466 10.863 1.00 67.81 280 TRP A N 1
ATOM 2081 C CA . TRP A 1 280 ? -2.674 -10.112 11.637 1.00 67.81 280 TRP A CA 1
ATOM 2082 C C . TRP A 1 280 ? -3.911 -10.132 10.726 1.00 67.81 280 TRP A C 1
ATOM 2084 O O . TRP A 1 280 ? -5.035 -10.152 11.205 1.00 67.81 280 TRP A O 1
ATOM 2094 N N . VAL A 1 281 ? -3.731 -10.163 9.403 1.00 69.62 281 VAL A N 1
ATOM 2095 C CA . VAL A 1 281 ? -4.801 -10.404 8.430 1.00 69.62 281 VAL A CA 1
ATOM 2096 C C . VAL A 1 281 ? -4.447 -11.629 7.598 1.00 69.62 281 VAL A C 1
ATOM 2098 O O . VAL A 1 281 ? -3.388 -11.667 6.975 1.00 69.62 281 VAL A O 1
ATOM 2101 N N . SER A 1 282 ? -5.324 -12.629 7.573 1.00 65.00 282 SER A N 1
ATOM 2102 C CA . SER A 1 282 ? -5.139 -13.826 6.760 1.00 65.00 282 SER A CA 1
ATOM 2103 C C . SER A 1 282 ? -5.583 -13.594 5.317 1.00 65.00 282 SER A C 1
ATOM 2105 O O . SER A 1 282 ? -6.469 -12.788 5.016 1.00 65.00 282 SER A O 1
ATOM 2107 N N . ALA A 1 283 ? -5.045 -14.415 4.417 1.00 58.12 283 ALA A N 1
ATOM 2108 C CA . ALA A 1 283 ? -5.481 -14.486 3.025 1.00 58.12 283 ALA A CA 1
ATOM 2109 C C . ALA A 1 283 ? -6.980 -14.803 2.850 1.00 58.12 283 ALA A C 1
ATOM 2111 O O . ALA A 1 283 ? -7.523 -14.540 1.779 1.00 58.12 283 ALA A O 1
ATOM 2112 N N . SER A 1 284 ? -7.627 -15.385 3.867 1.00 59.44 284 SER A N 1
ATOM 2113 C CA . SER A 1 284 ? -9.052 -15.735 3.875 1.00 59.44 284 SER A CA 1
ATOM 2114 C C . SER A 1 284 ? -9.948 -14.634 4.453 1.00 59.44 284 SER A C 1
ATOM 2116 O O . SER A 1 284 ? -11.132 -14.876 4.669 1.00 59.44 284 SER A O 1
ATOM 2118 N N . GLY A 1 285 ? -9.396 -13.458 4.768 1.00 62.84 285 GLY A N 1
ATOM 2119 C CA . GLY A 1 285 ? -10.150 -12.359 5.365 1.00 62.84 285 GLY A CA 1
ATOM 2120 C C . GLY A 1 285 ? -10.236 -12.397 6.890 1.00 62.84 285 GLY A C 1
ATOM 2121 O O . GLY A 1 285 ? -10.925 -11.569 7.472 1.00 62.84 285 GLY A O 1
ATOM 2122 N N . SER A 1 286 ? -9.572 -13.322 7.587 1.00 68.94 286 SER A N 1
ATOM 2123 C CA . SER A 1 286 ? -9.568 -13.265 9.053 1.00 68.94 286 SER A CA 1
ATOM 2124 C C . SER A 1 286 ? -8.694 -12.109 9.524 1.00 68.94 286 SER A C 1
ATOM 2126 O O . SER A 1 286 ? -7.554 -12.012 9.094 1.00 68.94 286 SER A O 1
ATOM 2128 N N . VAL A 1 287 ? -9.188 -11.274 10.431 1.00 73.75 287 VAL A N 1
ATOM 2129 C CA . VAL A 1 287 ? -8.408 -10.217 11.085 1.00 73.75 287 VAL A CA 1
ATOM 2130 C C . VAL A 1 287 ? -8.195 -10.608 12.543 1.00 73.75 287 VAL A C 1
ATOM 2132 O O . VAL A 1 287 ? -9.137 -11.034 13.205 1.00 73.75 287 VAL A O 1
ATOM 2135 N N . PHE A 1 288 ? -6.972 -10.463 13.033 1.00 74.31 288 PHE A N 1
ATOM 2136 C CA . PHE A 1 288 ? -6.529 -10.703 14.396 1.00 74.31 288 PHE A CA 1
ATOM 2137 C C . PHE A 1 288 ? -6.062 -9.378 14.987 1.00 74.31 288 PHE A C 1
ATOM 2139 O O . PHE A 1 288 ? -5.160 -8.747 14.453 1.00 74.31 288 PHE A O 1
ATOM 2146 N N . VAL A 1 289 ? -6.675 -8.929 16.077 1.00 75.50 289 VAL A N 1
ATOM 2147 C CA . VAL A 1 289 ? -6.295 -7.675 16.735 1.00 75.50 289 VAL A CA 1
ATOM 2148 C C . VAL A 1 289 ? -6.040 -7.913 18.204 1.00 75.50 289 VAL A C 1
ATOM 2150 O O . VAL A 1 289 ? -6.803 -8.606 18.869 1.00 75.50 289 VAL A O 1
ATOM 2153 N N . GLU A 1 290 ? -4.969 -7.321 18.714 1.00 78.00 290 GLU A N 1
ATOM 2154 C CA . GLU A 1 290 ? -4.679 -7.328 20.137 1.00 78.00 290 GLU A CA 1
ATOM 2155 C C . GLU A 1 290 ? -5.471 -6.215 20.843 1.00 78.00 290 GLU A C 1
ATOM 2157 O O . GLU A 1 290 ? -5.308 -5.030 20.542 1.00 78.00 290 GLU A O 1
ATOM 2162 N N . ALA A 1 291 ? -6.333 -6.593 21.786 1.00 80.44 291 ALA A N 1
ATOM 2163 C CA . ALA A 1 291 ? -7.162 -5.668 22.552 1.00 80.44 291 ALA A CA 1
ATOM 2164 C C . ALA A 1 291 ? -7.111 -5.958 24.056 1.00 80.44 291 ALA A C 1
ATOM 2166 O O . ALA A 1 291 ? -7.028 -7.108 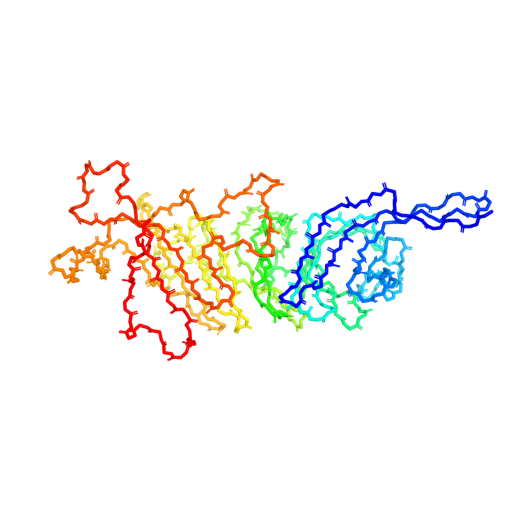24.486 1.00 80.44 291 ALA A O 1
ATOM 2167 N N . GLU A 1 292 ? -7.191 -4.904 24.860 1.00 85.44 292 GLU A N 1
ATOM 2168 C CA . GLU A 1 292 ? -7.370 -4.975 26.309 1.00 85.44 292 GLU A CA 1
ATOM 2169 C C . GLU A 1 292 ? -8.863 -5.042 26.630 1.00 85.44 292 GLU A C 1
ATOM 2171 O O . GLU A 1 292 ? -9.640 -4.232 26.120 1.00 85.44 292 GLU A O 1
ATOM 2176 N N . LEU A 1 293 ? -9.267 -5.987 27.482 1.00 84.69 293 LEU A N 1
ATOM 2177 C CA . LEU A 1 293 ? -10.668 -6.201 27.855 1.00 84.69 293 LEU A CA 1
ATOM 2178 C C . LEU A 1 293 ? -10.918 -5.882 29.330 1.00 84.69 293 LEU A C 1
ATOM 2180 O O . LEU A 1 293 ? -10.040 -6.042 30.178 1.00 84.69 293 LEU A O 1
ATOM 2184 N N . ASP A 1 294 ? -12.138 -5.455 29.636 1.00 86.06 294 ASP A N 1
ATOM 2185 C CA . ASP A 1 294 ? -12.553 -5.150 31.000 1.00 86.06 294 ASP A CA 1
ATOM 2186 C C . ASP A 1 294 ? -12.640 -6.401 31.897 1.00 86.06 294 ASP A C 1
ATOM 2188 O O . ASP A 1 294 ? -12.974 -7.507 31.449 1.00 86.06 294 ASP A O 1
ATOM 2192 N N . GLY A 1 295 ? -12.299 -6.228 33.177 1.00 80.19 295 GLY A N 1
ATOM 2193 C CA . GLY A 1 295 ? -12.252 -7.309 34.168 1.00 80.19 295 GLY A CA 1
ATOM 2194 C C . GLY A 1 295 ? -11.166 -8.367 33.926 1.00 80.19 295 GLY A C 1
ATOM 2195 O O . GLY A 1 295 ? -11.294 -9.483 34.426 1.00 80.19 295 GLY A O 1
ATOM 2196 N N . MET A 1 296 ? -10.130 -8.044 33.142 1.00 74.38 296 MET A N 1
ATOM 2197 C CA . MET A 1 296 ? -8.954 -8.900 32.880 1.00 74.38 296 MET A CA 1
ATOM 2198 C C . MET A 1 296 ? -7.669 -8.349 33.526 1.00 74.38 296 MET A C 1
ATOM 2200 O O . MET A 1 296 ? -6.552 -8.748 33.186 1.00 74.38 296 MET A O 1
ATOM 2204 N N . GLU A 1 297 ? -7.832 -7.408 34.452 1.00 69.38 297 GLU A N 1
ATOM 2205 C CA . GLU A 1 297 ? -6.760 -6.722 35.167 1.00 69.38 297 GLU A CA 1
ATOM 2206 C C . GLU A 1 297 ? -5.998 -7.708 36.068 1.00 69.38 297 GLU A C 1
ATOM 2208 O O . GLU A 1 297 ? -6.595 -8.543 36.744 1.00 69.38 297 GLU A O 1
ATOM 2213 N N . GLY A 1 298 ? -4.664 -7.630 36.077 1.00 56.88 298 GLY A N 1
ATOM 2214 C CA . GLY A 1 298 ? -3.817 -8.487 36.919 1.00 56.88 298 GLY A CA 1
ATOM 2215 C C . GLY A 1 298 ? -3.440 -9.848 36.320 1.00 56.88 298 GLY A C 1
ATOM 2216 O O . GLY A 1 298 ? -2.666 -10.583 36.931 1.00 56.88 298 GLY A O 1
ATOM 2217 N N . LEU A 1 299 ? -3.912 -10.182 35.115 1.00 59.44 299 LEU A N 1
ATOM 2218 C CA . LEU A 1 299 ? -3.363 -11.301 34.345 1.00 59.44 299 LEU A CA 1
ATOM 2219 C C . LEU A 1 299 ? -2.018 -10.898 33.726 1.00 59.44 299 LEU A C 1
ATOM 2221 O O . LEU A 1 299 ? -1.861 -9.774 33.258 1.00 59.44 299 LEU A O 1
ATOM 2225 N N . ILE A 1 300 ? -1.066 -11.838 33.677 1.00 52.31 300 ILE A N 1
ATOM 2226 C CA . ILE A 1 300 ? 0.296 -11.628 33.132 1.00 52.31 300 ILE A CA 1
ATOM 2227 C C . ILE A 1 300 ? 0.255 -11.081 31.691 1.00 52.31 300 ILE A C 1
ATOM 2229 O O . ILE A 1 300 ? 1.135 -10.331 31.284 1.00 52.31 300 ILE A O 1
ATOM 2233 N N . TYR A 1 301 ? -0.817 -11.390 30.958 1.00 56.09 301 TYR A N 1
ATOM 2234 C CA . TYR A 1 301 ? -1.168 -10.767 29.688 1.00 56.09 301 TYR A CA 1
ATOM 2235 C C . TYR A 1 301 ? -2.601 -10.232 29.820 1.00 56.09 301 TYR A C 1
ATOM 2237 O O . TYR A 1 301 ? -3.522 -11.051 29.846 1.00 56.09 301 TYR A O 1
ATOM 2245 N N . PRO A 1 302 ? -2.840 -8.919 29.965 1.00 55.22 302 PRO A N 1
ATOM 2246 C CA . PRO A 1 302 ? -4.192 -8.349 29.950 1.00 55.22 302 PRO A CA 1
ATOM 2247 C C . PRO A 1 302 ? -4.731 -8.184 28.517 1.00 55.22 302 PRO A C 1
ATOM 2249 O O . PRO A 1 302 ? -5.942 -8.105 28.311 1.00 55.22 302 PRO A O 1
ATOM 2252 N N . THR A 1 303 ? -3.842 -8.191 27.519 1.00 58.25 303 THR A N 1
ATOM 2253 C CA . THR A 1 303 ? -4.174 -8.138 26.097 1.00 58.25 303 THR A CA 1
ATOM 2254 C C . THR A 1 303 ? -4.561 -9.498 25.524 1.00 58.25 303 THR A C 1
ATOM 2256 O O . THR A 1 303 ? -4.048 -10.553 25.907 1.00 58.25 303 THR A O 1
ATOM 2259 N N . ARG A 1 304 ? -5.515 -9.488 24.598 1.00 68.75 304 ARG A N 1
ATOM 2260 C CA . ARG A 1 304 ? -6.161 -10.671 24.033 1.00 68.75 304 ARG A CA 1
ATOM 2261 C C . ARG A 1 304 ? -6.289 -10.541 22.520 1.00 68.75 304 ARG A C 1
ATOM 2263 O O . ARG A 1 304 ? -6.592 -9.463 22.019 1.00 68.75 304 ARG A O 1
ATOM 2270 N N . TYR A 1 305 ? -6.093 -11.650 21.808 1.00 67.06 305 TYR A N 1
ATOM 2271 C CA . TYR A 1 305 ? -6.278 -11.708 20.361 1.00 67.06 305 TYR A CA 1
ATOM 2272 C C . TYR A 1 305 ? -7.753 -11.899 20.026 1.00 67.06 305 TYR A C 1
ATOM 2274 O O . TYR A 1 305 ? -8.336 -12.958 20.267 1.00 67.06 305 TYR A O 1
ATOM 2282 N N . LEU A 1 306 ? -8.347 -10.861 19.458 1.00 65.00 306 LEU A N 1
ATOM 2283 C CA . LEU A 1 306 ? -9.682 -10.884 18.893 1.00 65.00 306 LEU A CA 1
ATOM 2284 C C . LEU A 1 306 ? -9.592 -11.284 17.429 1.00 65.00 306 LEU A C 1
ATOM 2286 O O . LEU A 1 306 ? -8.870 -10.652 16.661 1.00 65.00 306 LEU A O 1
ATOM 2290 N N . ARG A 1 307 ? -10.342 -12.310 17.037 1.00 67.19 307 ARG A N 1
ATOM 2291 C CA . ARG A 1 307 ? -10.506 -12.711 15.647 1.00 67.19 307 ARG A CA 1
ATOM 2292 C C . ARG A 1 307 ? -11.846 -12.207 15.128 1.00 67.19 307 ARG A C 1
ATOM 2294 O O . ARG A 1 307 ? -12.878 -12.407 15.761 1.00 67.19 307 ARG A O 1
ATOM 2301 N N . ALA A 1 308 ? -11.829 -11.621 13.942 1.00 67.06 308 ALA A N 1
ATOM 2302 C CA . ALA A 1 308 ? -13.014 -11.377 13.133 1.00 67.06 308 ALA A CA 1
ATOM 2303 C C . ALA A 1 308 ? -12.849 -12.044 11.768 1.00 67.06 308 ALA A C 1
ATOM 2305 O O . ALA A 1 308 ? -11.731 -12.186 11.268 1.00 67.06 308 ALA A O 1
ATOM 2306 N N . GLN A 1 309 ? -13.959 -12.452 11.158 1.00 63.38 309 GLN A N 1
ATOM 2307 C CA . GLN A 1 309 ? -13.976 -12.865 9.760 1.00 63.38 309 GLN A CA 1
ATOM 2308 C C . GLN A 1 309 ? -14.463 -11.724 8.878 1.00 63.38 309 GLN A C 1
ATOM 2310 O O . GLN A 1 309 ? -15.550 -11.188 9.067 1.00 63.38 309 GLN A O 1
ATOM 2315 N N . VAL A 1 310 ? -13.682 -11.414 7.854 1.00 61.97 310 VAL A N 1
ATOM 2316 C CA . VAL A 1 310 ? -14.079 -10.575 6.725 1.00 61.97 310 VAL A CA 1
ATOM 2317 C C . VAL A 1 310 ? -14.470 -11.514 5.574 1.00 61.97 310 VAL A C 1
ATOM 2319 O O . VAL A 1 310 ? -13.880 -11.477 4.501 1.00 61.97 310 VAL A O 1
ATOM 2322 N N . THR A 1 311 ? -15.410 -12.442 5.803 1.00 51.16 311 THR A N 1
ATOM 2323 C CA . THR A 1 311 ? -15.732 -13.520 4.838 1.00 51.16 311 THR A CA 1
ATOM 2324 C C . THR A 1 311 ? -16.845 -13.194 3.834 1.00 51.16 311 THR A C 1
ATOM 2326 O O . THR A 1 311 ? -17.131 -14.022 2.974 1.00 51.16 311 THR A O 1
ATOM 2329 N N . ASN A 1 312 ? -17.418 -11.983 3.839 1.00 42.25 312 ASN A N 1
ATOM 2330 C CA . ASN A 1 312 ? -18.201 -11.438 2.717 1.00 42.25 312 ASN A CA 1
ATOM 2331 C C . ASN A 1 312 ? -18.311 -9.893 2.829 1.00 42.25 312 ASN A C 1
ATOM 2333 O O . ASN A 1 312 ? -18.798 -9.403 3.847 1.00 42.25 312 ASN A O 1
ATOM 2337 N N . PRO A 1 313 ? -17.879 -9.073 1.847 1.00 40.50 313 PRO A N 1
ATOM 2338 C CA . PRO A 1 313 ? -17.871 -7.605 1.972 1.00 40.50 313 PRO A CA 1
ATOM 2339 C C . PRO A 1 313 ? -19.243 -6.923 2.127 1.00 40.50 313 PRO A C 1
ATOM 2341 O O . PRO A 1 313 ? -19.282 -5.758 2.542 1.00 40.50 313 PRO A O 1
ATOM 2344 N N . THR A 1 314 ? -20.341 -7.621 1.822 1.00 34.28 314 THR A N 1
ATOM 2345 C CA . THR A 1 314 ? -21.726 -7.124 1.926 1.00 34.28 314 THR A CA 1
ATOM 2346 C C . THR A 1 314 ? -22.473 -7.575 3.180 1.00 34.28 314 THR A C 1
ATOM 2348 O O . THR A 1 314 ? -23.532 -7.026 3.465 1.00 34.28 314 THR A O 1
ATOM 2351 N N . VAL A 1 315 ? -21.931 -8.511 3.962 1.00 38.00 315 VAL A N 1
ATOM 2352 C CA . VAL A 1 315 ? -22.503 -8.912 5.254 1.00 38.00 315 VAL A CA 1
ATOM 2353 C C . VAL A 1 315 ? -21.346 -9.065 6.234 1.00 38.00 315 VAL A C 1
ATOM 2355 O O . VAL A 1 315 ? -20.661 -10.082 6.262 1.00 38.00 315 VAL A O 1
ATOM 2358 N N . MET A 1 316 ? -21.074 -8.007 6.995 1.00 35.47 316 MET A N 1
ATOM 2359 C CA . MET A 1 316 ? -20.110 -8.027 8.093 1.00 35.47 316 MET A CA 1
ATOM 2360 C C . MET A 1 316 ? -20.854 -7.647 9.372 1.00 35.47 316 MET A C 1
ATOM 2362 O O . MET A 1 316 ? -21.514 -6.612 9.381 1.00 35.47 316 MET A O 1
ATOM 2366 N N . PHE A 1 317 ? -20.688 -8.475 10.412 1.00 41.09 317 PHE A N 1
ATOM 2367 C CA . PHE A 1 317 ? -21.225 -8.367 11.784 1.00 41.09 317 PHE A CA 1
ATOM 2368 C C . PHE A 1 317 ? -22.553 -9.068 12.125 1.00 41.09 317 PHE A C 1
ATOM 2370 O O . PHE A 1 317 ? -23.278 -8.578 12.986 1.00 41.09 317 PHE A O 1
ATOM 2377 N N . GLU A 1 318 ? -22.849 -10.247 11.568 1.00 37.41 318 GLU A N 1
ATOM 2378 C CA . GLU A 1 318 ? -23.769 -11.162 12.283 1.00 37.41 318 GLU A CA 1
ATOM 2379 C C . GLU A 1 318 ? -23.039 -11.949 13.390 1.00 37.41 318 GLU A C 1
ATOM 2381 O O . GLU A 1 318 ? -23.599 -12.168 14.466 1.00 37.41 318 GLU A O 1
ATOM 2386 N N . ASP A 1 319 ? -21.741 -12.219 13.205 1.00 38.47 319 ASP A N 1
ATOM 2387 C CA . ASP A 1 319 ? -20.883 -12.858 14.203 1.00 38.47 319 ASP A CA 1
ATOM 2388 C C . ASP A 1 319 ? -19.847 -11.864 14.743 1.00 38.47 319 ASP A C 1
ATOM 2390 O O . ASP A 1 319 ? -19.100 -11.220 14.006 1.00 38.47 319 ASP A O 1
ATOM 2394 N N . SER A 1 320 ? -19.866 -11.672 16.056 1.00 50.81 320 SER A N 1
ATOM 2395 C CA . SER A 1 320 ? -19.056 -10.712 16.811 1.00 50.81 320 SER A CA 1
ATOM 2396 C C . SER A 1 320 ? -17.550 -11.042 16.767 1.00 50.81 320 SER A C 1
ATOM 2398 O O . SER A 1 320 ? -17.151 -12.090 16.272 1.00 50.81 320 SER A O 1
ATOM 2400 N N . PHE A 1 321 ? -16.690 -10.182 17.331 1.00 51.88 321 PHE A N 1
ATOM 2401 C CA . PHE A 1 321 ? -15.296 -10.564 17.605 1.00 51.88 321 PHE A CA 1
ATOM 2402 C C . PHE A 1 321 ? -15.258 -11.714 18.618 1.00 51.88 321 PHE A C 1
ATOM 2404 O O . PHE A 1 321 ? -15.890 -11.616 19.674 1.00 51.88 321 PHE A O 1
ATOM 2411 N N . GL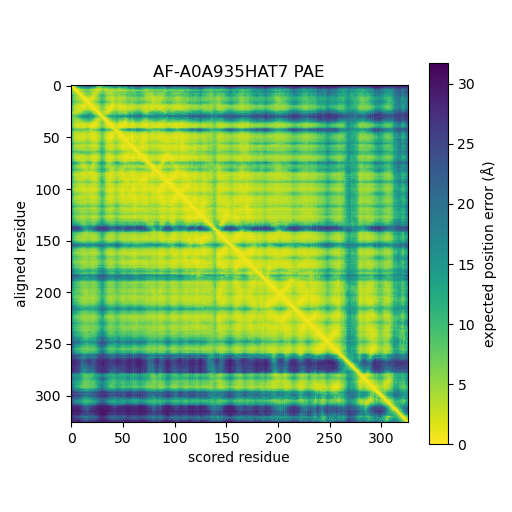U A 1 322 ? -14.494 -12.761 18.310 1.00 53.25 322 GLU A N 1
ATOM 2412 C CA . GLU A 1 322 ? -14.301 -13.929 19.173 1.00 53.25 322 GLU A CA 1
ATOM 2413 C C . GLU A 1 322 ? -12.826 -14.096 19.538 1.00 53.25 322 GLU A C 1
ATOM 2415 O O . GLU A 1 322 ? -11.928 -13.877 18.723 1.00 53.25 322 GLU A O 1
ATOM 2420 N N . LEU A 1 323 ? -12.558 -14.506 20.775 1.00 44.94 323 LEU A N 1
ATOM 2421 C CA . LEU A 1 323 ? -11.204 -14.817 21.221 1.00 44.94 323 LEU A CA 1
ATOM 2422 C C . LEU A 1 323 ? -10.713 -16.148 20.626 1.00 44.94 323 LEU A C 1
ATOM 2424 O O . LEU A 1 323 ? -11.430 -17.148 20.686 1.00 44.94 323 LEU A O 1
ATOM 2428 N N . ARG A 1 324 ? -9.451 -16.213 20.178 1.00 43.28 324 ARG A N 1
ATOM 2429 C CA . ARG A 1 324 ? -8.724 -17.495 20.089 1.00 43.28 324 ARG A CA 1
ATOM 2430 C C . ARG A 1 324 ? -7.940 -17.751 21.378 1.00 43.28 324 ARG A C 1
ATOM 2432 O O . ARG A 1 324 ? -7.166 -16.899 21.804 1.00 43.28 324 ARG A O 1
ATOM 2439 N N . GLY A 1 325 ? -8.144 -18.920 21.986 1.00 36.72 325 GLY A N 1
ATOM 2440 C CA . GLY A 1 325 ? -7.292 -19.402 23.077 1.00 36.72 325 GLY A CA 1
ATOM 2441 C C . GLY A 1 325 ? -5.871 -19.690 22.582 1.00 36.72 325 GLY A C 1
ATOM 2442 O O . GLY A 1 325 ? -5.707 -20.105 21.432 1.00 36.72 325 GLY A O 1
ATOM 2443 N N . ASN A 1 326 ? -4.882 -19.436 23.444 1.00 35.91 326 ASN A N 1
ATOM 2444 C CA . ASN A 1 326 ? -3.510 -19.931 23.283 1.00 35.91 326 ASN A CA 1
ATOM 2445 C C . ASN A 1 326 ? -3.455 -21.445 23.492 1.00 35.91 326 ASN A C 1
ATOM 2447 O O . ASN A 1 326 ? -4.201 -21.928 24.376 1.00 35.91 326 ASN A O 1
#

pLDDT: mean 78.69, std 16.29, range [26.66, 96.25]

Sequence (326 aa):
MINDYFEGLGRAGTSKRGEVFAIAYAVTQTPTITTRRGIWQFCEGAPQVQVLSADTGNLGPGISGSASAVFDTFEPIIAPTGAGAFYFSAVGSNPSFKGIFHHANGHNTPVLLNGVQGALGPGIAGFAFSQVIDFHPMSAGRFGLVFARIQAVGGGNDRFGLWRLRPDAPPEPLLLQGDNGAYGGPVPERRWDTVVASNVFENGVVVFVASTWTPPSATRRLSLWRMRPGELPEEILKTGDTVRFPTSAGVELRAVRGISSINLGTGSAGLQNHAGDDSWVSASGSVFVEAELDGMEGLIYPTRYLRAQVTNPTVMFEDSFELRGN

Secondary structure (DSSP, 8-state):
---EEEEEEEEEEE-TT--EEEEEEEEEESSSEEEEEEEEE-SSSSPEEEEEBT--STTS---TT-TT-EEEEEEEEEEEEETTEEEEEEEEETTTEEEEEEEETTEEEEEEETT--GGGTTSSTTEEEEEEEEEEE-STTT-EEEEEEEEETTS---EEEEEEEETTEEEEEEEETT--STTS-SBTTBEEEEEEEEEE-TTS-EEEEEEEE-TT---EEEEEEEE-TTS--EEEE-TT-EEEEEETTEEEEEEEEEE--TTSS---SS----TT--SSB-TTSEEEEEEEETT-TTSS--EEEEEEE---TT---SS--EEPP-

Radius of gyration: 21.99 Å; Cα contacts (8 Å, |Δi|>4): 822; chains: 1; bounding box: 59×50×61 Å

Nearest PDB structures (foldseek):
  2ydt-assembly1_A  TM=3.207E-01  e=2.586E-03  Fusarium graminearum
  2ydp-assembly3_C  TM=2.948E-01  e=1.766E-03  Fusarium graminearum
  7byv-assembly1_A  TM=2.744E-01  e=7.258E-02  Phanerodontia chrysosporium
  3nqh-assembly1_A  TM=2.927E-01  e=1.711E-01  Bacteroides thetaiotaomicron VPI-5482

Solvent-accessible surface area (backbone atoms only — not comparable to full-atom values): 17504 Å² total; per-residue (Å²): 129,75,57,74,46,71,82,42,78,60,63,58,19,36,24,101,87,64,44,38,37,29,36,32,34,40,34,42,37,59,105,58,80,45,78,40,46,30,35,33,38,60,70,77,72,74,72,41,79,61,30,32,42,75,26,49,54,54,40,8,45,53,48,86,96,35,76,66,16,21,29,71,47,76,47,96,43,55,32,39,22,42,91,80,21,29,39,33,27,38,33,29,36,53,67,78,45,41,36,37,30,35,37,43,90,68,35,28,38,65,33,31,33,45,76,30,60,58,65,37,7,50,66,46,91,66,29,17,26,70,41,81,76,46,72,42,65,41,26,69,60,52,38,34,36,35,35,30,35,33,32,36,75,86,64,69,78,65,40,42,35,39,28,44,34,29,81,90,46,49,23,38,69,68,36,28,43,71,39,86,59,94,38,4,38,78,45,102,65,34,26,31,63,47,76,63,35,68,48,36,38,63,85,48,38,33,40,33,33,34,31,29,31,38,81,91,49,83,63,73,46,46,32,36,34,39,28,49,78,99,49,74,57,40,83,76,43,43,58,70,42,73,36,46,39,77,51,102,90,44,77,42,81,34,38,27,67,38,55,58,67,90,73,42,64,73,52,96,64,97,59,77,84,50,66,83,60,72,51,35,58,40,97,74,32,36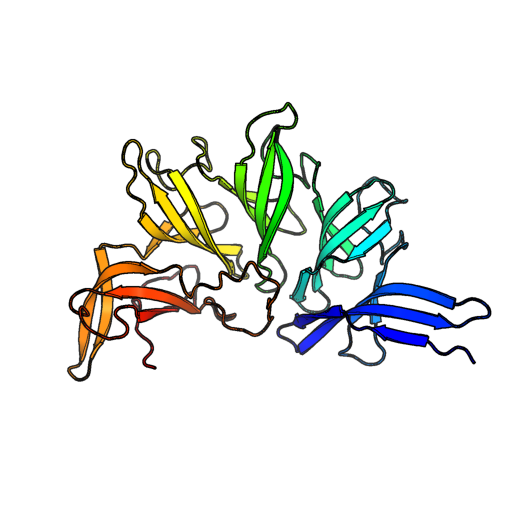,38,49,43,45,28,29,44,58,96,36,81,90,46,100,63,45,60,42,48,34,35,39,71,56,78,41,100,90,64,76,75,92,69,68,43,36,60,66,83,132

Foldseek 3Di:
DFDWDWPDWDAWAADPVGWIKTWTFIWTDDVDIDTKTFIWTDDDPDIDGLAIFQDQPLNAEPDPPFSRKGFHDWDNDWADQEDQKTKTWTFIPSPTWTAIWIGDPSHTFGQATFPDDDQRAQVDPQKGFPFFQDKADDYHHFKIKTWTWIAGNVGDDIWTFIWITGSPTGTHTQAIACDQDPRQALDNFKGWHDWLAWDAAPQGKIKTWTWIDGPPDPDIWTFIWIDGVPDRIDGPGGFQDWFWEQDPVGTDIWTFHHWDSPQQQRPPDDDDPHPPDPSQADNQQKGWTWTATPPLPPPPDSIFIWIAHPNDVVDGPPHGTYTDDD

Mean predicted aligned error: 9.43 Å